Protein AF-A0A6G9RLJ5-F1 (afdb_monomer)

Nearest PDB structures (foldseek):
  6uie-assembly1_A  TM=5.799E-01  e=2.295E-03  Pseudomonas aeruginosa
  6uie-assembly2_B  TM=5.848E-01  e=4.985E-03  Pseudomonas aeruginosa
  8y6v-assembly1_G  TM=1.581E-01  e=8.308E+00  Phikzvirus phiKZ

Foldseek 3Di:
DVVLLCCLQQQLLVQFDCLVPVCSVVQPDPVSRNVVSVCCCVVLVADNDDWPPVDPLSVVCSVLVNCLLVLLLLLLLLQAVLLCVVLVVLVVDDPLSSVSSPDPQDDHDPPDPDRDDPVNSLQSSLVLQLQSCVPTDSNNNSSSQRNTSDYDPDPPDDDDDPSSNVSSVVSSVSSVVVD

Sequence (179 aa):
MYAETQRILYDPVSWIHPHRFPAIENLSSVRCQSVLNDLLLEGFKLSTDCVDLNNSRERYIISHWALLPGAALMAACHRHRAKLARSGLIAKLDKVTQQFALSCLTESESQGHERLTAQELVRLACQEAMAFSCSLSVSIRERVPLLFSSSPTISHSAVYSENDELLLRMAIQHAKRAS

pLDDT: mean 87.35, std 11.26, range [43.34, 96.94]

Organism: NCBI:txid2774055

Radius of gyration: 16.8 Å; Cα contacts (8 Å, |Δi|>4): 213; chains: 1; bounding box: 39×32×49 Å

Mean predicted aligned error: 5.7 Å

InterPro domains:
  IPR013388 Type III secretion apparatus protein OrgA/MxiK [PF09482] (6-177)
  IPR013388 Type III secretion apparatus protein OrgA/MxiK [TIGR02555] (6-178)

Secondary structure (DSSP, 8-state):
-HHHHHHHHH-GGGTS-GGG-GGGGG--SHHHHHHHHHHHHHHTT---PPP-TT-HHHHHHHHTGGGHHHHHHHHHHHHTHHHHHHTTGGGGS-HHHHHHHTSSSS-------PPPPHHHHHHHHHHHHHHHTTTS-HHHHHHGGGGSSSPPP--TT----HHHHHHHHHHHHHHHHH-

Structure (mmCIF, N/CA/C/O backbone):
data_AF-A0A6G9RLJ5-F1
#
_entry.id   AF-A0A6G9RLJ5-F1
#
loop_
_atom_site.group_PDB
_atom_site.id
_atom_site.type_symbol
_atom_site.label_atom_id
_atom_site.label_alt_id
_atom_site.label_comp_id
_atom_site.label_asym_id
_atom_site.label_entity_id
_atom_site.label_seq_id
_atom_site.pdbx_PDB_ins_code
_atom_site.Cartn_x
_atom_site.Cartn_y
_atom_site.Cartn_z
_atom_site.occupancy
_atom_site.B_iso_or_equiv
_atom_site.auth_seq_id
_atom_site.auth_comp_id
_atom_site.auth_asym_id
_atom_site.auth_atom_id
_atom_site.pdbx_PDB_model_num
ATOM 1 N N . MET A 1 1 ? 10.085 -14.191 -5.475 1.00 67.69 1 MET A N 1
ATOM 2 C CA . MET A 1 1 ? 10.700 -12.935 -4.990 1.00 67.69 1 MET A CA 1
ATOM 3 C C . MET A 1 1 ? 11.331 -12.160 -6.136 1.00 67.69 1 MET A C 1
ATOM 5 O O . MET A 1 1 ? 10.873 -11.063 -6.377 1.00 67.69 1 MET A O 1
ATOM 9 N N . TYR A 1 2 ? 12.266 -12.737 -6.901 1.00 78.94 2 TYR A N 1
ATOM 10 C CA . TYR A 1 2 ? 12.917 -12.039 -8.024 1.00 78.94 2 TYR A CA 1
ATOM 11 C C . TYR A 1 2 ? 11.943 -11.506 -9.095 1.00 78.94 2 TYR A C 1
ATOM 13 O O . TYR A 1 2 ? 12.008 -10.334 -9.444 1.00 78.94 2 TYR A O 1
ATOM 21 N N . ALA A 1 3 ? 10.978 -12.324 -9.534 1.00 87.25 3 ALA A N 1
ATOM 22 C CA . ALA A 1 3 ? 9.945 -11.891 -10.484 1.00 87.25 3 ALA A CA 1
ATOM 23 C C . ALA A 1 3 ? 9.076 -10.740 -9.941 1.00 87.25 3 ALA A C 1
ATOM 25 O O . ALA A 1 3 ? 8.754 -9.807 -10.667 1.00 87.25 3 ALA A O 1
ATOM 26 N N . GLU A 1 4 ? 8.750 -10.773 -8.646 1.00 92.19 4 GLU A N 1
ATOM 27 C CA . GLU A 1 4 ? 7.966 -9.717 -7.997 1.00 92.19 4 GLU A CA 1
ATOM 28 C C . GLU A 1 4 ? 8.770 -8.418 -7.887 1.00 92.19 4 GLU A C 1
ATOM 30 O O . GLU A 1 4 ? 8.256 -7.344 -8.175 1.00 92.19 4 GLU A O 1
ATOM 35 N N . THR A 1 5 ? 10.062 -8.510 -7.560 1.00 93.94 5 THR A N 1
ATOM 36 C CA . THR A 1 5 ? 10.972 -7.361 -7.585 1.00 93.94 5 THR A CA 1
ATOM 37 C C . THR A 1 5 ? 11.052 -6.749 -8.983 1.00 93.94 5 THR A C 1
ATOM 39 O O . THR A 1 5 ? 10.932 -5.537 -9.112 1.00 93.94 5 THR A O 1
ATOM 42 N N . GLN A 1 6 ? 11.202 -7.562 -10.034 1.00 94.31 6 GLN A N 1
ATOM 43 C CA . GLN A 1 6 ? 11.223 -7.060 -11.411 1.00 94.31 6 GLN A CA 1
ATOM 44 C C . GLN A 1 6 ? 9.907 -6.378 -11.792 1.00 94.31 6 GLN A C 1
ATOM 46 O O . GLN A 1 6 ? 9.936 -5.294 -12.366 1.00 94.31 6 GLN A O 1
ATOM 51 N N . ARG A 1 7 ? 8.765 -6.961 -11.416 1.00 94.94 7 ARG A N 1
ATOM 52 C CA . ARG A 1 7 ? 7.444 -6.363 -11.639 1.00 94.94 7 ARG A CA 1
ATOM 53 C C . ARG A 1 7 ? 7.304 -5.009 -10.938 1.00 94.94 7 ARG A C 1
ATOM 55 O O . ARG A 1 7 ? 6.870 -4.034 -11.541 1.00 94.94 7 ARG A O 1
ATOM 62 N N . ILE A 1 8 ? 7.725 -4.913 -9.678 1.00 96.19 8 ILE A N 1
ATOM 63 C CA . ILE A 1 8 ? 7.692 -3.650 -8.926 1.00 96.19 8 ILE A CA 1
ATOM 64 C C . ILE A 1 8 ? 8.615 -2.605 -9.568 1.00 96.19 8 ILE A C 1
ATOM 66 O O . ILE A 1 8 ? 8.241 -1.439 -9.692 1.00 96.19 8 ILE A O 1
ATOM 70 N N . LEU A 1 9 ? 9.815 -3.005 -9.993 1.00 96.06 9 LEU A N 1
ATOM 71 C CA . LEU A 1 9 ? 10.801 -2.076 -10.538 1.00 96.06 9 LEU A CA 1
ATOM 72 C C . LEU A 1 9 ? 10.476 -1.600 -11.953 1.00 96.06 9 LEU A C 1
ATOM 74 O O . LEU A 1 9 ? 10.656 -0.415 -12.217 1.00 96.06 9 LEU A O 1
ATOM 78 N N . TYR A 1 10 ? 10.004 -2.484 -12.828 1.00 95.44 10 TYR A N 1
ATOM 79 C CA . TYR A 1 10 ? 9.958 -2.237 -14.272 1.00 95.44 10 TYR A CA 1
ATOM 80 C C . TYR A 1 10 ? 8.553 -2.288 -14.876 1.00 95.44 10 TYR A C 1
ATOM 82 O O . TYR A 1 10 ? 8.390 -1.958 -16.045 1.00 95.44 10 TYR A O 1
ATOM 90 N N . ASP A 1 11 ? 7.536 -2.675 -14.102 1.00 94.00 11 ASP A N 1
ATOM 91 C CA . ASP A 1 11 ? 6.151 -2.766 -14.573 1.00 94.00 11 ASP A CA 1
ATOM 92 C C . ASP A 1 11 ? 5.183 -1.926 -13.715 1.00 94.00 11 ASP A C 1
ATOM 94 O O . ASP A 1 11 ? 4.276 -2.477 -13.076 1.00 94.00 11 ASP A O 1
ATOM 98 N N . PRO A 1 12 ? 5.379 -0.589 -13.638 1.00 94.44 12 PRO A N 1
ATOM 99 C CA . PRO A 1 12 ? 4.524 0.301 -12.858 1.00 94.44 12 PRO A CA 1
ATOM 100 C C . PRO A 1 12 ? 3.050 0.268 -13.257 1.00 94.44 12 PRO A C 1
ATOM 102 O O . PRO A 1 12 ? 2.202 0.415 -12.379 1.00 94.44 12 PRO A O 1
ATOM 105 N N . VAL A 1 13 ? 2.713 0.006 -14.523 1.00 92.62 13 VAL A N 1
ATOM 106 C CA . VAL A 1 13 ? 1.314 -0.141 -14.963 1.00 92.62 13 VAL A CA 1
ATOM 107 C C . VAL A 1 13 ? 0.579 -1.225 -14.166 1.00 92.62 13 VAL A C 1
ATOM 109 O O . VAL A 1 13 ? -0.606 -1.070 -13.881 1.00 92.62 13 VAL A O 1
ATOM 112 N N . SER A 1 14 ? 1.267 -2.295 -13.751 1.00 91.94 14 SER A N 1
ATOM 113 C CA . SER A 1 14 ? 0.646 -3.415 -13.028 1.00 91.94 14 SER A CA 1
ATOM 114 C C . SER A 1 14 ? 0.255 -3.125 -11.574 1.00 91.94 14 SER A C 1
ATOM 116 O O . SER A 1 14 ? -0.418 -3.950 -10.951 1.00 91.94 14 SER A O 1
ATOM 118 N N . TRP A 1 15 ? 0.709 -2.015 -10.989 1.00 94.50 15 TRP A N 1
ATOM 119 C CA . TRP A 1 15 ? 0.474 -1.724 -9.570 1.00 94.50 15 TRP A CA 1
ATOM 120 C C . TRP A 1 15 ? 0.184 -0.256 -9.254 1.00 94.50 15 TRP A C 1
ATOM 122 O O . TRP A 1 15 ? -0.286 0.029 -8.151 1.00 94.50 15 TRP A O 1
ATOM 132 N N . ILE A 1 16 ? 0.456 0.682 -10.164 1.00 94.00 16 ILE A N 1
ATOM 133 C CA . ILE A 1 16 ? 0.177 2.099 -9.936 1.00 94.00 16 ILE A CA 1
ATOM 134 C C . ILE A 1 16 ? -1.325 2.321 -9.747 1.00 94.00 16 ILE A C 1
ATOM 136 O O . ILE A 1 16 ? -2.160 1.720 -10.423 1.00 94.00 16 ILE A O 1
ATOM 140 N N . HIS A 1 17 ? -1.688 3.209 -8.825 1.00 93.50 17 HIS A N 1
ATOM 141 C CA . HIS A 1 17 ? -3.091 3.518 -8.601 1.00 93.50 17 HIS A CA 1
ATOM 142 C C . HIS A 1 17 ? -3.715 4.150 -9.865 1.00 93.50 17 HIS A C 1
ATOM 144 O O . HIS A 1 17 ? -3.183 5.154 -10.341 1.00 93.50 17 HIS A O 1
ATOM 150 N N . PRO A 1 18 ? -4.880 3.692 -10.369 1.00 89.00 18 PRO A N 1
ATOM 151 C CA . PRO A 1 18 ? -5.443 4.168 -11.644 1.00 89.00 18 PRO A CA 1
ATOM 152 C C . PRO A 1 18 ? -5.639 5.690 -11.730 1.00 89.00 18 PRO A C 1
ATOM 154 O O . PRO A 1 18 ? -5.410 6.307 -12.763 1.00 89.00 18 PRO A O 1
ATOM 157 N N . HIS A 1 19 ? -5.978 6.338 -10.610 1.00 89.56 19 HIS A N 1
ATOM 158 C CA . HIS A 1 19 ? -6.129 7.802 -10.555 1.00 89.56 19 HIS A CA 1
ATOM 159 C C . HIS A 1 19 ? -4.818 8.583 -10.768 1.00 89.56 19 HIS A C 1
ATOM 161 O O . HIS A 1 19 ? -4.869 9.769 -11.078 1.00 89.56 19 HIS A O 1
ATOM 167 N N . ARG A 1 20 ? -3.647 7.956 -10.590 1.00 87.75 20 ARG A N 1
ATOM 168 C CA . ARG A 1 20 ? -2.344 8.573 -10.896 1.00 87.75 20 ARG A CA 1
ATOM 169 C C . ARG A 1 20 ? -2.101 8.665 -12.394 1.00 87.75 20 ARG A C 1
ATOM 171 O O . ARG A 1 20 ? -1.354 9.536 -12.826 1.00 87.75 20 ARG A O 1
ATOM 178 N N . PHE A 1 21 ? -2.713 7.767 -13.162 1.00 82.75 21 PHE A N 1
ATOM 179 C CA . PHE A 1 21 ? -2.564 7.722 -14.604 1.00 82.75 21 PHE A CA 1
ATOM 180 C C . PHE A 1 21 ? -3.853 7.190 -15.265 1.00 82.75 21 PHE A C 1
ATOM 182 O O . PHE A 1 21 ? -3.934 6.024 -15.652 1.00 82.75 21 PHE A O 1
ATOM 189 N N . PRO A 1 22 ? -4.879 8.050 -15.422 1.00 75.44 22 PRO A N 1
ATOM 190 C CA . PRO A 1 22 ? -6.191 7.648 -15.945 1.00 75.44 2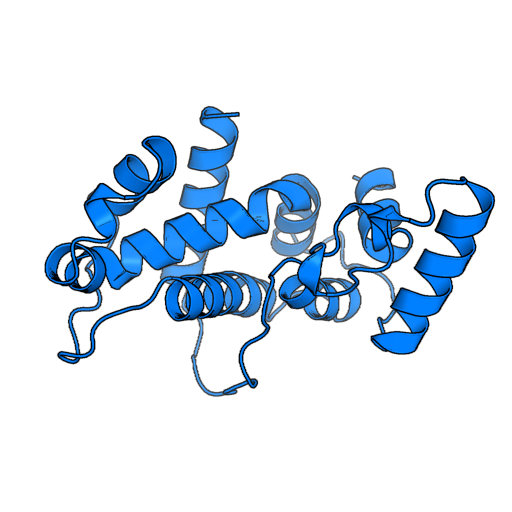2 PRO A CA 1
ATOM 191 C C . PRO A 1 22 ? -6.168 7.103 -17.383 1.00 75.44 22 PRO A C 1
ATOM 193 O O . PRO A 1 22 ? -7.117 6.463 -17.821 1.00 75.44 22 PRO A O 1
ATOM 196 N N . ALA A 1 23 ? -5.089 7.344 -18.134 1.00 70.44 23 ALA A N 1
ATOM 197 C CA . ALA A 1 23 ? -4.943 6.881 -19.511 1.00 70.44 23 ALA A CA 1
ATOM 198 C C . ALA A 1 23 ? -4.611 5.376 -19.645 1.00 70.44 23 ALA A C 1
ATOM 200 O O . ALA A 1 23 ? -4.644 4.868 -20.765 1.00 70.44 23 ALA A O 1
ATOM 201 N N . ILE A 1 24 ? -4.326 4.656 -18.545 1.00 70.81 24 ILE A N 1
ATOM 202 C CA . ILE A 1 24 ? -3.996 3.212 -18.570 1.00 70.81 24 ILE A CA 1
ATOM 203 C C . ILE A 1 24 ? -5.147 2.367 -19.136 1.00 70.81 24 ILE A C 1
ATOM 205 O O . ILE A 1 24 ? -4.901 1.463 -19.932 1.00 70.81 24 ILE A O 1
ATOM 209 N N . GLU A 1 25 ? -6.400 2.663 -18.780 1.00 67.62 25 GLU A N 1
ATOM 210 C CA . GLU A 1 25 ? -7.549 1.814 -19.148 1.00 67.62 25 GLU A CA 1
ATOM 211 C C . GLU A 1 25 ? -7.832 1.803 -20.661 1.00 67.62 25 GLU A C 1
ATOM 213 O O . GLU A 1 25 ? -8.349 0.823 -21.195 1.00 67.62 25 GLU A O 1
ATOM 218 N N . ASN A 1 26 ? -7.418 2.854 -21.375 1.00 67.38 26 ASN A N 1
ATOM 219 C CA . ASN A 1 26 ? -7.650 3.007 -22.813 1.00 67.38 26 ASN A CA 1
ATOM 220 C C . ASN A 1 26 ? -6.532 2.405 -23.687 1.00 67.38 26 ASN A C 1
ATOM 222 O O . ASN A 1 26 ? -6.633 2.427 -24.913 1.00 67.38 26 ASN A O 1
ATOM 226 N N . LEU A 1 27 ? -5.455 1.886 -23.085 1.00 65.06 27 LEU A N 1
ATOM 227 C CA . LEU A 1 27 ? -4.228 1.475 -23.777 1.00 65.06 27 LEU A CA 1
ATOM 228 C C . LEU A 1 27 ? -3.835 0.036 -23.398 1.00 65.06 27 LEU A C 1
ATOM 230 O O . LEU A 1 27 ? -2.778 -0.219 -22.828 1.00 65.06 27 LEU A O 1
ATOM 234 N N . SER A 1 28 ? -4.696 -0.929 -23.728 1.00 62.75 28 SER A N 1
ATOM 235 C CA . SER A 1 28 ? -4.606 -2.325 -23.262 1.00 62.75 28 SER A CA 1
ATOM 236 C C . SER A 1 28 ? -3.709 -3.263 -24.089 1.00 62.75 28 SER A C 1
ATOM 238 O O . SER A 1 28 ? -3.614 -4.449 -23.773 1.00 62.75 28 SER A O 1
ATOM 240 N N . SER A 1 29 ? -3.030 -2.787 -25.142 1.00 73.94 29 SER A N 1
ATOM 241 C CA . SER A 1 29 ? -2.141 -3.657 -25.932 1.00 73.94 29 SER A CA 1
ATOM 242 C C . SER A 1 29 ? -0.793 -3.893 -25.229 1.00 73.94 29 SER A C 1
ATOM 244 O O . SER A 1 29 ? -0.225 -2.973 -24.645 1.00 73.94 29 SER A O 1
ATOM 246 N N . VAL A 1 30 ? -0.229 -5.104 -25.339 1.00 65.56 30 VAL A N 1
ATOM 247 C CA . VAL A 1 30 ? 1.069 -5.470 -24.720 1.00 65.56 30 VAL A CA 1
ATOM 248 C C . VAL A 1 30 ? 2.203 -4.525 -25.144 1.00 65.56 30 VAL A C 1
ATOM 250 O O . VAL A 1 30 ? 3.043 -4.146 -24.333 1.00 65.56 30 VAL A O 1
ATOM 253 N N . ARG A 1 31 ? 2.215 -4.078 -26.409 1.00 70.69 31 ARG A N 1
ATOM 254 C CA . ARG A 1 31 ? 3.210 -3.108 -26.898 1.00 70.69 31 ARG A CA 1
ATOM 255 C C . ARG A 1 31 ? 3.006 -1.719 -26.283 1.00 70.69 31 ARG A C 1
ATOM 257 O O . ARG A 1 31 ? 3.987 -1.031 -26.026 1.00 70.69 31 ARG A O 1
ATOM 264 N N . CYS A 1 32 ? 1.761 -1.320 -26.016 1.00 80.38 32 CYS A N 1
ATOM 265 C CA . CYS A 1 32 ? 1.472 -0.080 -25.296 1.00 80.38 32 CYS A CA 1
ATOM 266 C C . CYS A 1 32 ? 1.948 -0.153 -23.841 1.00 80.38 32 CYS A C 1
ATOM 268 O O . CYS A 1 32 ? 2.466 0.840 -23.348 1.00 80.38 32 CYS A O 1
ATOM 270 N N . GLN A 1 33 ? 1.848 -1.310 -23.178 1.00 82.81 33 GLN A N 1
ATOM 271 C CA . GLN A 1 33 ? 2.258 -1.456 -21.775 1.00 82.81 33 GLN A CA 1
ATOM 272 C C . GLN A 1 33 ? 3.748 -1.177 -21.550 1.00 82.81 33 GLN A C 1
ATOM 274 O O . GLN A 1 33 ? 4.074 -0.431 -20.636 1.00 82.81 33 GLN A O 1
ATOM 279 N N . SER A 1 34 ? 4.646 -1.696 -22.399 1.00 86.81 34 SER A N 1
ATOM 280 C CA . SER A 1 34 ? 6.087 -1.410 -22.267 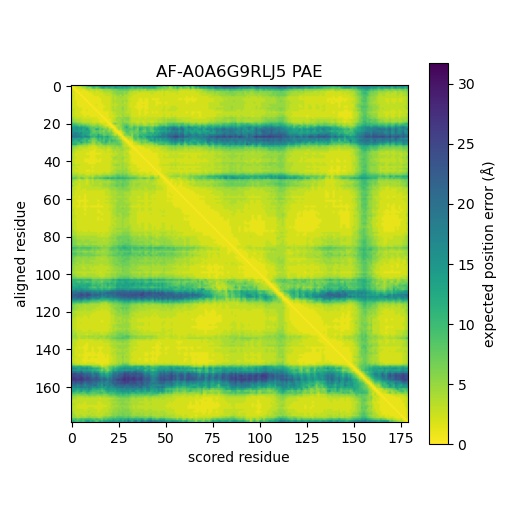1.00 86.81 34 SER A CA 1
ATOM 281 C C . SER A 1 34 ? 6.383 0.087 -22.384 1.00 86.81 34 SER A C 1
ATOM 283 O O . SER A 1 34 ? 7.087 0.635 -21.549 1.00 86.81 34 SER A O 1
ATOM 285 N N . VAL A 1 35 ? 5.788 0.761 -23.375 1.00 89.69 35 VAL A N 1
ATOM 286 C CA . VAL A 1 35 ? 5.965 2.210 -23.569 1.00 89.69 35 VAL A CA 1
ATOM 287 C C . VAL A 1 35 ? 5.388 2.996 -22.392 1.00 89.69 35 VAL A C 1
ATOM 289 O O . VAL A 1 35 ? 5.987 3.964 -21.939 1.00 89.69 35 VAL A O 1
ATOM 292 N N . LEU A 1 36 ? 4.231 2.585 -21.870 1.00 90.69 36 LEU A N 1
ATOM 293 C CA . LEU A 1 36 ? 3.634 3.205 -20.690 1.00 90.69 36 LEU A CA 1
ATOM 294 C C . LEU A 1 36 ? 4.502 3.023 -19.446 1.00 90.69 36 LEU A C 1
ATOM 296 O O . LEU A 1 36 ? 4.635 3.961 -18.667 1.00 90.69 36 LEU A O 1
ATOM 300 N N . ASN A 1 37 ? 5.100 1.846 -19.269 1.00 92.81 37 ASN A N 1
ATOM 301 C CA . ASN A 1 37 ? 6.024 1.590 -18.174 1.00 92.81 37 ASN A CA 1
ATOM 302 C C . ASN A 1 37 ? 7.228 2.535 -18.239 1.00 92.81 37 ASN A C 1
ATOM 304 O O . ASN A 1 37 ? 7.514 3.194 -17.241 1.00 92.81 37 ASN A O 1
ATOM 308 N N . ASP A 1 38 ? 7.847 2.692 -19.411 1.00 93.19 38 ASP A N 1
ATOM 309 C CA . ASP A 1 38 ? 8.964 3.624 -19.613 1.00 93.19 38 ASP A CA 1
ATOM 310 C C . ASP A 1 38 ? 8.546 5.079 -19.327 1.00 93.19 38 ASP A C 1
ATOM 312 O O . ASP A 1 38 ? 9.203 5.783 -18.559 1.00 93.19 38 ASP A O 1
ATOM 316 N N . LEU A 1 39 ? 7.389 5.509 -19.847 1.00 92.62 39 LEU A N 1
ATOM 317 C CA . LEU A 1 39 ? 6.842 6.849 -19.598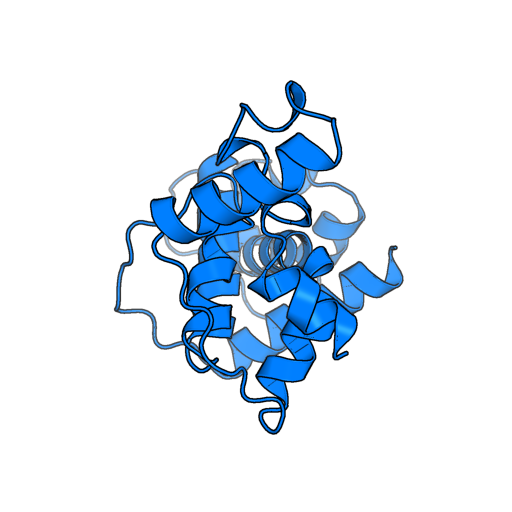 1.00 92.62 39 LEU A CA 1
ATOM 318 C C . LEU A 1 39 ? 6.564 7.112 -18.112 1.00 92.62 39 LEU A C 1
ATOM 320 O O . LEU A 1 39 ? 6.770 8.227 -17.636 1.00 92.62 39 LEU A O 1
ATOM 324 N N . LEU A 1 40 ? 6.078 6.112 -17.372 1.00 93.31 40 LEU A N 1
ATOM 325 C CA . LEU A 1 40 ? 5.838 6.228 -15.934 1.00 93.31 40 LEU A CA 1
ATOM 326 C C . LEU A 1 40 ? 7.155 6.293 -15.154 1.00 93.31 40 LEU A C 1
ATOM 328 O O . LEU A 1 40 ? 7.268 7.108 -14.238 1.00 93.31 40 LEU A O 1
ATOM 332 N N . LEU A 1 41 ? 8.146 5.473 -15.517 1.00 95.50 41 LEU A N 1
ATOM 333 C CA . LEU A 1 41 ? 9.473 5.502 -14.899 1.00 95.50 41 LEU A CA 1
ATOM 334 C C . LEU A 1 41 ? 10.127 6.877 -15.078 1.00 95.50 41 LEU A C 1
ATOM 336 O O . LEU A 1 41 ? 10.567 7.474 -14.095 1.00 95.50 41 LEU A O 1
ATOM 340 N N . GLU A 1 42 ? 10.115 7.419 -16.296 1.00 95.06 42 GLU A N 1
ATOM 341 C CA . GLU A 1 42 ? 10.660 8.747 -16.592 1.00 95.06 42 GLU A CA 1
ATOM 342 C C . GLU A 1 42 ? 9.837 9.869 -15.945 1.00 95.06 42 GLU A C 1
ATOM 344 O O . GLU A 1 42 ? 10.386 10.751 -15.279 1.00 95.06 42 GLU A O 1
ATOM 349 N N . GLY A 1 43 ? 8.509 9.828 -16.092 1.00 92.56 43 GLY A N 1
ATOM 350 C CA . GLY A 1 43 ? 7.599 10.874 -15.626 1.00 92.56 43 GLY A CA 1
ATOM 351 C C . GLY A 1 43 ? 7.589 11.042 -14.106 1.00 92.56 43 GLY A C 1
ATOM 352 O O . GLY A 1 43 ? 7.537 12.169 -13.610 1.00 92.56 43 GLY A O 1
ATOM 353 N N . PHE A 1 44 ? 7.697 9.938 -13.363 1.00 92.25 44 PHE A N 1
ATOM 354 C CA . PHE A 1 44 ? 7.817 9.949 -11.902 1.00 92.25 44 PHE A CA 1
ATOM 355 C C . PHE A 1 44 ? 9.271 9.935 -11.408 1.00 92.25 44 PHE A C 1
ATOM 357 O O . PHE A 1 44 ? 9.484 9.970 -10.198 1.00 92.25 44 PHE A O 1
ATOM 364 N N . LYS A 1 45 ? 10.258 9.934 -12.319 1.00 94.38 45 LYS A N 1
ATOM 365 C CA . LYS A 1 45 ? 11.700 9.874 -12.019 1.00 94.38 45 LYS A CA 1
ATOM 366 C C . LYS A 1 45 ? 12.066 8.710 -11.093 1.00 94.38 45 LYS A C 1
ATOM 368 O O . LYS A 1 45 ? 12.828 8.884 -10.148 1.00 94.38 45 LYS A O 1
ATOM 373 N N . LEU A 1 46 ? 11.486 7.540 -11.346 1.00 95.38 46 LEU A N 1
ATOM 374 C CA . LEU A 1 46 ? 11.663 6.364 -10.501 1.00 95.38 46 LEU A CA 1
ATOM 375 C C . LEU A 1 46 ? 13.047 5.754 -10.716 1.00 95.38 46 LEU A C 1
ATOM 377 O O . LEU A 1 46 ? 13.371 5.329 -11.825 1.00 95.38 46 LEU A O 1
ATOM 381 N N . SER A 1 47 ? 13.831 5.635 -9.645 1.00 94.69 47 SER A N 1
ATOM 382 C CA . SER A 1 47 ? 15.110 4.932 -9.706 1.00 94.69 47 SER A CA 1
ATOM 383 C C . SER A 1 47 ? 14.906 3.446 -10.024 1.00 94.69 47 SER A C 1
ATOM 385 O O . SER A 1 47 ? 13.954 2.805 -9.561 1.00 94.69 47 SER A O 1
ATOM 387 N N . THR A 1 48 ? 15.812 2.878 -10.815 1.00 91.81 48 THR A N 1
ATOM 388 C CA . THR A 1 48 ? 15.915 1.435 -11.078 1.00 91.81 48 THR A CA 1
ATOM 389 C C . THR A 1 48 ? 17.139 0.820 -10.394 1.00 91.81 48 THR A C 1
ATOM 391 O O . THR A 1 48 ? 17.579 -0.263 -10.777 1.00 91.81 48 THR A O 1
ATOM 394 N N . ASP A 1 49 ? 17.698 1.507 -9.392 1.00 89.50 49 ASP A N 1
ATOM 395 C CA . ASP A 1 49 ? 18.824 1.014 -8.603 1.00 89.50 49 ASP A CA 1
ATOM 396 C C . ASP A 1 49 ? 18.479 -0.298 -7.891 1.00 89.50 49 ASP A C 1
ATOM 398 O O . ASP A 1 49 ? 17.309 -0.642 -7.673 1.00 89.50 49 ASP A O 1
ATOM 402 N N . CYS A 1 50 ? 19.527 -1.023 -7.499 1.00 85.06 50 CYS A N 1
ATOM 403 C CA . CYS A 1 50 ? 19.391 -2.309 -6.837 1.00 85.06 50 CYS A CA 1
ATOM 404 C C . CYS A 1 50 ? 18.606 -2.195 -5.519 1.00 85.06 50 CYS A C 1
ATOM 406 O O . CYS A 1 50 ? 18.813 -1.299 -4.702 1.00 85.06 50 CYS A O 1
ATOM 408 N N . VAL A 1 51 ? 17.725 -3.168 -5.324 1.00 93.19 51 VAL A N 1
ATOM 409 C CA . VAL A 1 51 ? 16.930 -3.392 -4.116 1.00 93.19 51 VAL A CA 1
ATOM 410 C C . VAL A 1 51 ? 17.775 -4.178 -3.113 1.00 93.19 51 VAL A C 1
ATOM 412 O O . VAL A 1 51 ? 18.432 -5.153 -3.487 1.00 93.19 51 VAL A O 1
ATOM 415 N N . ASP A 1 52 ? 17.733 -3.811 -1.832 1.00 92.50 52 ASP A N 1
ATOM 416 C CA . ASP A 1 52 ? 18.452 -4.546 -0.788 1.00 92.50 52 ASP A CA 1
ATOM 417 C C . ASP A 1 52 ? 17.645 -5.770 -0.334 1.00 92.50 52 ASP A C 1
ATOM 419 O O . ASP A 1 52 ? 16.861 -5.738 0.614 1.00 92.50 52 ASP A O 1
ATOM 423 N N . LEU A 1 53 ? 17.853 -6.899 -1.011 1.00 90.06 53 LEU A N 1
ATOM 424 C CA . LEU A 1 53 ? 17.204 -8.162 -0.652 1.00 90.06 53 LEU A CA 1
ATOM 425 C C . LEU A 1 53 ? 17.784 -8.819 0.617 1.00 90.06 53 LEU A C 1
ATOM 427 O O . LEU A 1 53 ? 17.218 -9.808 1.093 1.00 90.06 53 LEU A O 1
ATOM 431 N N . ASN A 1 54 ? 18.872 -8.300 1.194 1.00 91.81 54 ASN A N 1
ATOM 432 C CA . ASN A 1 54 ? 19.338 -8.743 2.512 1.00 91.81 54 ASN A CA 1
ATOM 433 C C . ASN A 1 54 ? 18.534 -8.074 3.635 1.00 91.81 54 ASN A C 1
ATOM 435 O O . ASN A 1 54 ? 18.366 -8.660 4.709 1.00 91.81 54 ASN A O 1
ATOM 439 N N . ASN A 1 55 ? 17.952 -6.903 3.369 1.00 91.31 55 ASN A N 1
ATOM 440 C CA . ASN A 1 55 ? 17.035 -6.240 4.280 1.00 91.31 55 ASN A CA 1
ATOM 441 C C . ASN A 1 55 ? 15.710 -7.016 4.394 1.00 91.31 55 ASN A C 1
ATOM 443 O O . ASN A 1 55 ? 14.909 -7.129 3.461 1.00 91.31 55 ASN A O 1
ATOM 447 N N . SER A 1 56 ? 15.448 -7.548 5.591 1.00 91.12 56 SER A N 1
ATOM 448 C CA . SER A 1 56 ? 14.233 -8.323 5.865 1.00 91.12 56 SER A CA 1
ATOM 449 C C . SER A 1 56 ? 12.943 -7.520 5.662 1.00 91.12 56 SER A C 1
ATOM 451 O O . SER A 1 56 ? 11.955 -8.089 5.192 1.00 91.12 56 SER A O 1
ATOM 453 N N . ARG A 1 57 ? 12.952 -6.213 5.958 1.00 90.75 57 ARG A N 1
ATOM 454 C CA . ARG A 1 57 ? 11.802 -5.314 5.792 1.00 90.75 57 ARG A CA 1
ATOM 455 C C . ARG A 1 57 ? 11.504 -5.075 4.313 1.00 90.75 57 ARG A C 1
ATOM 457 O O . ARG A 1 57 ? 10.342 -5.084 3.913 1.00 90.75 57 ARG A O 1
ATOM 464 N N . GLU A 1 58 ? 12.546 -4.952 3.497 1.00 93.56 58 GLU A N 1
ATOM 465 C CA . GLU A 1 58 ? 12.431 -4.779 2.047 1.00 93.56 58 GLU A CA 1
ATOM 466 C C . GLU A 1 58 ? 11.835 -6.021 1.384 1.00 93.56 58 GLU A C 1
ATOM 468 O O . GLU A 1 58 ? 10.824 -5.933 0.685 1.00 93.56 58 GLU A O 1
ATOM 473 N N . ARG A 1 59 ? 12.362 -7.209 1.714 1.00 94.75 59 ARG A N 1
ATOM 474 C CA . ARG A 1 59 ? 11.762 -8.482 1.278 1.00 94.75 59 ARG A CA 1
ATOM 475 C C . ARG A 1 59 ? 10.309 -8.623 1.722 1.00 94.75 59 ARG A C 1
ATOM 477 O O . ARG A 1 59 ? 9.476 -9.150 0.979 1.00 94.75 59 ARG A O 1
ATOM 484 N N . TYR A 1 60 ? 10.003 -8.185 2.941 1.00 94.12 60 TYR A N 1
ATOM 485 C CA . TYR A 1 60 ? 8.656 -8.272 3.488 1.00 94.12 60 TYR A CA 1
ATOM 486 C C . TYR A 1 60 ? 7.671 -7.404 2.698 1.00 94.12 60 TYR A C 1
ATOM 488 O O . TYR A 1 60 ? 6.613 -7.900 2.319 1.00 94.12 60 TYR A O 1
ATOM 496 N N . ILE A 1 61 ? 8.033 -6.163 2.368 1.00 94.12 61 ILE A N 1
ATOM 497 C CA . ILE A 1 61 ? 7.171 -5.274 1.576 1.00 94.12 61 ILE A CA 1
ATOM 498 C C . ILE A 1 61 ? 7.014 -5.764 0.145 1.00 94.12 61 ILE A C 1
ATOM 500 O O . ILE A 1 61 ? 5.891 -5.834 -0.341 1.00 94.12 61 ILE A O 1
ATOM 504 N N . ILE A 1 62 ? 8.101 -6.188 -0.500 1.00 95.62 62 ILE A N 1
ATOM 505 C CA . ILE A 1 62 ? 8.048 -6.741 -1.860 1.00 95.62 62 ILE A CA 1
ATOM 506 C C . ILE A 1 62 ? 7.104 -7.943 -1.923 1.00 95.62 62 ILE A C 1
ATOM 508 O O . ILE A 1 62 ? 6.280 -8.038 -2.824 1.00 95.62 62 ILE A O 1
ATOM 512 N N . SER A 1 63 ? 7.174 -8.850 -0.945 1.00 95.62 63 SER A N 1
ATOM 513 C CA . SER A 1 63 ? 6.306 -10.038 -0.915 1.00 95.62 63 SER A CA 1
ATOM 514 C C . SER A 1 63 ? 4.832 -9.749 -0.616 1.00 95.62 63 SER A C 1
ATOM 516 O O . SER A 1 63 ? 3.997 -10.617 -0.858 1.00 95.62 63 SER A O 1
ATOM 518 N N . HIS A 1 64 ? 4.503 -8.557 -0.114 1.00 96.06 64 HIS A N 1
ATOM 519 C CA . HIS A 1 64 ? 3.133 -8.153 0.219 1.00 96.06 64 HIS A CA 1
ATOM 520 C C . HIS A 1 64 ? 2.721 -6.860 -0.500 1.00 96.06 64 HIS A C 1
ATOM 522 O O . HIS A 1 64 ? 1.815 -6.165 -0.042 1.00 96.06 64 HIS A O 1
ATOM 528 N N . TRP A 1 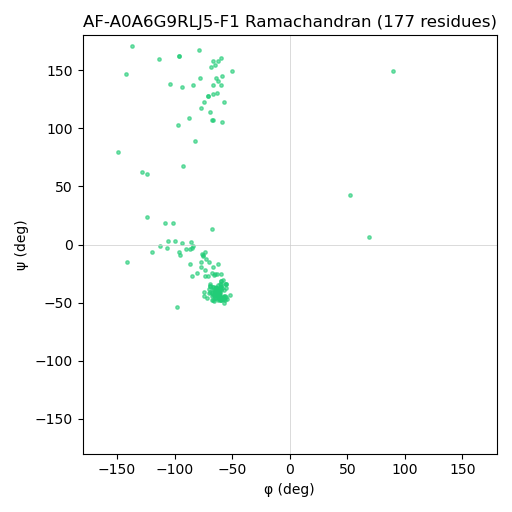65 ? 3.360 -6.544 -1.631 1.00 96.88 65 TRP A N 1
ATOM 529 C CA . TRP A 1 65 ? 3.204 -5.269 -2.333 1.00 96.88 65 TRP A CA 1
ATOM 530 C C . TRP A 1 65 ? 1.743 -4.943 -2.658 1.00 96.88 65 TRP A C 1
ATOM 532 O O . TRP A 1 65 ? 1.256 -3.864 -2.331 1.00 96.88 65 TRP A O 1
ATOM 542 N N . ALA A 1 66 ? 1.007 -5.915 -3.205 1.00 95.75 66 ALA A N 1
ATOM 543 C CA . ALA A 1 66 ? -0.407 -5.760 -3.548 1.00 95.75 66 ALA A CA 1
ATOM 544 C C . ALA A 1 66 ? -1.325 -5.541 -2.327 1.00 95.75 66 ALA A C 1
ATOM 546 O O . ALA A 1 66 ? -2.388 -4.940 -2.456 1.00 95.75 66 ALA A O 1
ATOM 547 N N . LEU A 1 67 ? -0.924 -6.007 -1.140 1.00 96.31 67 LEU A N 1
ATOM 548 C CA . LEU A 1 67 ? -1.698 -5.845 0.096 1.00 96.31 67 LEU A CA 1
ATOM 549 C C . LEU A 1 67 ? -1.403 -4.519 0.802 1.00 96.31 67 LEU A C 1
ATOM 551 O O . LEU A 1 67 ? -2.179 -4.106 1.665 1.00 96.31 67 LEU A O 1
ATOM 555 N N . LEU A 1 68 ? -0.294 -3.856 0.458 1.00 96.00 68 LEU A N 1
ATOM 556 C CA . LEU A 1 68 ? 0.197 -2.679 1.167 1.00 96.00 68 LEU A CA 1
ATOM 557 C C . LEU A 1 68 ? -0.844 -1.547 1.256 1.00 96.00 68 LEU A C 1
ATOM 559 O O . LEU A 1 68 ? -1.028 -1.037 2.361 1.00 96.00 68 LEU A O 1
ATOM 563 N N . PRO A 1 69 ? -1.587 -1.177 0.192 1.00 95.62 69 PRO A N 1
ATOM 564 C CA . PRO A 1 69 ? -2.555 -0.079 0.280 1.00 95.62 69 PRO A CA 1
ATOM 565 C C . PRO A 1 69 ? -3.722 -0.388 1.218 1.00 95.62 69 PRO A C 1
ATOM 567 O O . PRO A 1 69 ? -4.098 0.449 2.039 1.00 95.62 69 PRO A O 1
ATOM 570 N N . GLY A 1 70 ? -4.266 -1.607 1.137 1.00 95.75 70 GLY A N 1
ATOM 571 C CA . GLY A 1 70 ? -5.358 -2.054 2.003 1.00 95.75 70 GLY A CA 1
ATOM 572 C C . GLY A 1 70 ? -4.921 -2.178 3.461 1.00 95.75 70 GLY A C 1
ATOM 573 O O . GLY A 1 70 ? -5.605 -1.697 4.362 1.00 95.75 70 GLY A O 1
ATOM 574 N N . ALA A 1 71 ? -3.739 -2.744 3.704 1.00 96.94 71 ALA A N 1
ATOM 575 C CA . ALA A 1 71 ? -3.178 -2.844 5.047 1.00 96.94 71 ALA A CA 1
ATOM 576 C C . ALA A 1 71 ? -2.869 -1.466 5.654 1.00 96.94 71 ALA A C 1
ATOM 578 O O . ALA A 1 71 ? -3.125 -1.232 6.834 1.00 96.94 71 ALA A O 1
ATOM 579 N N . ALA A 1 72 ? -2.368 -0.529 4.854 1.00 96.06 72 ALA A N 1
ATOM 580 C CA . ALA A 1 72 ? -2.1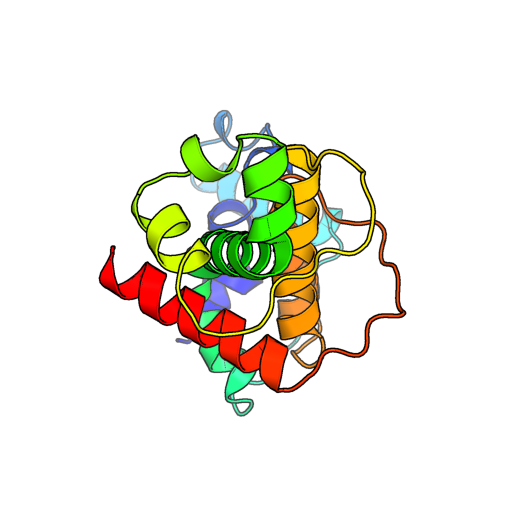23 0.832 5.307 1.00 96.06 72 ALA A CA 1
ATOM 581 C C . ALA A 1 72 ? -3.430 1.574 5.630 1.00 96.06 72 ALA A C 1
ATOM 583 O O . ALA A 1 72 ? -3.501 2.299 6.622 1.00 96.06 72 ALA A O 1
ATOM 584 N N . LEU A 1 73 ? -4.496 1.331 4.858 1.00 95.81 73 LEU A N 1
ATOM 585 C CA . LEU A 1 73 ? -5.836 1.835 5.165 1.00 95.81 73 LEU A CA 1
ATOM 586 C C . LEU A 1 73 ? -6.369 1.265 6.485 1.00 95.81 73 LEU A C 1
ATOM 588 O O . LEU A 1 73 ? -6.903 2.014 7.301 1.00 95.81 73 LEU A O 1
ATOM 592 N N . MET A 1 74 ? -6.189 -0.034 6.724 1.00 96.88 74 MET A N 1
ATOM 593 C CA . MET A 1 74 ? -6.534 -0.685 7.990 1.00 96.88 74 MET A CA 1
ATOM 594 C C . MET A 1 74 ? -5.780 -0.075 9.179 1.00 96.88 74 MET A C 1
ATOM 596 O O . MET A 1 74 ? -6.404 0.239 10.194 1.00 96.88 74 MET A O 1
ATOM 600 N N . ALA A 1 75 ? -4.467 0.136 9.048 1.00 95.38 75 ALA A N 1
ATOM 601 C CA . ALA A 1 75 ? -3.641 0.763 10.079 1.00 95.38 75 ALA A CA 1
ATOM 602 C C . ALA A 1 75 ? -4.109 2.196 10.393 1.00 95.38 75 ALA A C 1
ATOM 604 O O . ALA A 1 75 ? -4.362 2.516 11.557 1.00 95.38 75 ALA A O 1
ATOM 605 N N . ALA A 1 76 ? -4.348 3.014 9.362 1.00 94.19 76 ALA A N 1
ATOM 606 C CA . ALA A 1 76 ? -4.880 4.365 9.527 1.00 94.19 76 ALA A CA 1
ATOM 607 C C . ALA A 1 76 ? -6.275 4.358 10.183 1.00 94.19 76 ALA A C 1
ATOM 609 O O . ALA A 1 76 ? -6.549 5.147 11.092 1.00 94.19 76 ALA A O 1
ATOM 610 N N . CYS A 1 77 ? -7.158 3.433 9.785 1.00 95.00 77 CYS A N 1
ATOM 611 C CA . CYS A 1 77 ? -8.470 3.284 10.415 1.00 95.00 77 CYS A CA 1
ATOM 612 C C . CYS A 1 77 ? -8.356 2.918 11.895 1.00 95.00 77 CYS A C 1
ATOM 614 O O . CYS A 1 77 ? -9.077 3.480 12.717 1.00 95.00 77 CYS A O 1
ATOM 616 N N . HIS A 1 78 ? -7.449 2.005 12.244 1.00 95.25 78 HIS A N 1
ATOM 617 C CA . HIS A 1 78 ? -7.207 1.611 13.626 1.00 95.25 78 HIS A CA 1
ATOM 618 C C . HIS A 1 78 ? -6.698 2.785 14.470 1.00 95.25 78 HIS A C 1
ATOM 620 O O . HIS A 1 78 ? -7.250 3.060 15.540 1.00 95.25 78 HIS A O 1
ATOM 626 N N . ARG A 1 79 ? -5.697 3.525 13.977 1.00 92.44 79 ARG A N 1
ATOM 627 C CA . ARG A 1 79 ? -5.112 4.672 14.684 1.00 92.44 79 ARG A CA 1
ATOM 628 C C . ARG A 1 79 ? -6.143 5.784 14.902 1.00 92.44 79 ARG A C 1
ATOM 630 O O . ARG A 1 79 ? -6.276 6.304 16.010 1.00 92.44 79 ARG A O 1
ATOM 637 N N . HIS A 1 80 ? -6.976 6.070 13.901 1.00 92.06 80 HIS A N 1
ATOM 638 C CA . HIS A 1 80 ? -7.970 7.151 13.9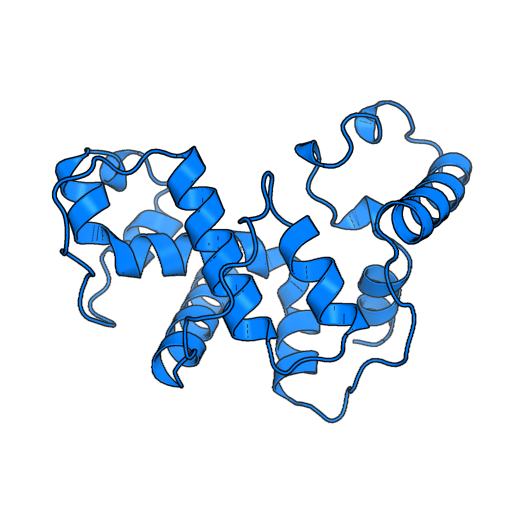45 1.00 92.06 80 HIS A CA 1
ATOM 639 C C . HIS A 1 80 ? -9.411 6.694 14.230 1.00 92.06 80 HIS A C 1
ATOM 641 O O . HIS A 1 80 ? -10.361 7.448 13.986 1.00 92.06 80 HIS A O 1
ATOM 647 N N . ARG A 1 81 ? -9.609 5.489 14.779 1.00 92.69 81 ARG A N 1
ATOM 648 C CA . ARG A 1 81 ? -10.941 4.897 15.014 1.00 92.69 81 ARG A CA 1
ATOM 649 C C . ARG A 1 81 ? -11.879 5.778 15.843 1.00 92.69 81 ARG A C 1
ATOM 651 O O . ARG A 1 81 ? -13.069 5.832 15.547 1.00 92.69 81 ARG A O 1
ATOM 658 N N . ALA A 1 82 ? -11.364 6.541 16.811 1.00 90.75 82 ALA A N 1
ATOM 659 C CA . ALA A 1 82 ? -12.169 7.497 17.572 1.00 90.75 82 ALA A CA 1
ATOM 660 C C . ALA A 1 82 ? -12.735 8.624 16.685 1.00 90.75 82 ALA A C 1
ATOM 662 O O . ALA A 1 82 ? -13.910 8.972 16.802 1.00 90.75 82 ALA A O 1
ATOM 663 N N . LYS A 1 83 ? -11.930 9.175 15.765 1.00 91.06 83 LYS A N 1
ATOM 664 C CA . LYS A 1 83 ? -12.376 10.208 14.811 1.00 91.06 83 LYS A CA 1
ATOM 665 C C . LYS A 1 83 ? -13.376 9.638 13.804 1.00 91.06 83 LYS A C 1
ATOM 667 O O . LYS A 1 83 ? -14.395 10.272 13.540 1.00 91.06 83 LYS A O 1
ATOM 672 N N . LEU A 1 84 ? -13.125 8.425 13.308 1.00 91.50 84 LEU A N 1
ATOM 673 C CA . LEU A 1 84 ? -14.025 7.712 12.394 1.00 91.50 84 LEU A CA 1
ATOM 674 C C . LEU A 1 84 ? -15.378 7.377 13.030 1.00 91.50 84 LEU A C 1
ATOM 676 O O . LEU A 1 84 ? -16.407 7.451 12.359 1.00 91.50 84 LEU A O 1
ATOM 680 N N . ALA A 1 85 ? -15.393 7.020 14.316 1.00 90.12 85 ALA A N 1
ATOM 681 C CA . ALA A 1 85 ? -16.625 6.774 15.055 1.00 90.12 85 ALA A CA 1
ATOM 682 C C . ALA A 1 85 ? -17.459 8.056 15.187 1.00 90.12 85 ALA A C 1
ATOM 684 O O . ALA A 1 85 ? -18.650 8.045 14.882 1.00 90.12 85 ALA A O 1
ATOM 685 N N . ARG A 1 86 ? -16.829 9.187 15.544 1.00 87.75 86 ARG A N 1
ATOM 686 C CA . ARG A 1 86 ? -17.511 10.492 15.653 1.00 87.75 86 ARG A CA 1
ATOM 687 C C . ARG A 1 86 ? -18.089 10.984 14.323 1.00 87.75 86 ARG A C 1
ATOM 689 O O . ARG A 1 86 ? -19.134 11.625 14.324 1.00 87.75 86 ARG A O 1
ATOM 696 N N . SER A 1 87 ? -17.421 10.716 13.199 1.00 86.38 87 SER A N 1
ATOM 697 C CA . SER A 1 87 ? -17.911 11.095 11.864 1.00 86.38 87 SER A CA 1
ATOM 698 C C . SER A 1 87 ? -18.890 10.084 11.253 1.00 86.38 87 SER A C 1
ATOM 700 O O . SER A 1 87 ? -19.397 10.314 10.155 1.00 86.38 87 SER A O 1
ATOM 702 N N . GLY A 1 88 ? -19.153 8.958 11.928 1.00 88.81 88 GLY A N 1
ATOM 703 C CA . GLY A 1 88 ? -19.975 7.862 11.409 1.00 88.81 88 GLY A CA 1
ATOM 704 C C . GLY A 1 88 ? -19.338 7.097 10.241 1.00 88.81 88 GLY A C 1
ATOM 705 O O . GLY A 1 88 ? -19.983 6.227 9.658 1.00 88.81 88 GLY A O 1
ATOM 706 N N . LEU A 1 89 ? -18.081 7.390 9.883 1.00 90.94 89 LEU A N 1
ATOM 707 C CA . LEU A 1 89 ? -17.375 6.703 8.799 1.00 90.94 89 LEU A CA 1
ATOM 708 C C . LEU A 1 89 ? -17.015 5.264 9.157 1.00 90.94 89 LEU A C 1
ATOM 710 O O . LEU A 1 89 ? -16.962 4.426 8.264 1.00 90.94 89 LEU A O 1
ATOM 714 N N . ILE A 1 90 ? -16.832 4.951 10.444 1.00 92.06 90 ILE A N 1
ATOM 715 C CA . ILE A 1 90 ? -16.486 3.589 10.874 1.00 92.06 90 ILE A CA 1
ATOM 716 C C . ILE A 1 90 ? -17.548 2.555 10.470 1.00 92.06 90 ILE A C 1
ATOM 718 O O . ILE A 1 90 ? -17.218 1.411 10.173 1.00 92.06 90 ILE A O 1
ATOM 722 N N . ALA A 1 91 ? -18.819 2.967 10.410 1.00 91.69 91 ALA A N 1
ATOM 723 C CA . ALA A 1 91 ? -19.940 2.126 9.998 1.00 91.69 91 ALA A CA 1
ATOM 724 C C . ALA A 1 91 ? -20.013 1.919 8.474 1.00 91.69 91 ALA A C 1
ATOM 726 O O . ALA A 1 91 ? -20.726 1.032 8.017 1.00 91.69 91 ALA A O 1
ATOM 727 N N . LYS A 1 92 ? -19.294 2.739 7.695 1.00 92.31 92 LYS A N 1
ATOM 728 C CA . LYS A 1 92 ? -19.250 2.686 6.225 1.00 92.31 92 LYS A CA 1
ATOM 729 C C . LYS A 1 92 ? -18.055 1.896 5.684 1.00 92.31 92 LYS A C 1
ATOM 731 O O . LYS A 1 92 ? -17.959 1.720 4.474 1.00 92.31 92 LYS A O 1
ATOM 736 N N . LEU A 1 93 ? -17.138 1.471 6.554 1.00 93.00 93 LEU A N 1
ATOM 737 C CA . LEU A 1 93 ? -16.007 0.624 6.181 1.00 93.00 93 LEU A CA 1
ATOM 738 C C . LEU A 1 93 ? -16.500 -0.770 5.777 1.00 93.00 93 LEU A C 1
ATOM 740 O O . LEU A 1 93 ? -17.529 -1.241 6.267 1.00 93.00 93 LEU A O 1
ATOM 744 N N . ASP A 1 94 ? -15.744 -1.455 4.919 1.00 94.25 94 ASP A N 1
ATOM 745 C CA . ASP A 1 94 ? -15.975 -2.877 4.689 1.00 94.25 94 ASP A CA 1
ATOM 746 C C . ASP A 1 94 ? -15.751 -3.675 5.986 1.00 94.25 94 ASP A C 1
ATOM 748 O O . ASP A 1 94 ? -15.051 -3.237 6.906 1.00 94.25 94 ASP A O 1
ATOM 752 N N . LYS A 1 95 ? -16.347 -4.869 6.064 1.00 93.81 95 LYS A N 1
ATOM 753 C CA . LYS A 1 95 ? -16.333 -5.679 7.290 1.00 93.81 95 LYS A CA 1
ATOM 754 C C . LYS A 1 95 ? -14.920 -6.021 7.762 1.00 93.81 95 LYS A C 1
ATOM 756 O O . LYS A 1 95 ? -14.686 -6.030 8.967 1.00 93.81 95 LYS A O 1
ATOM 761 N N . VAL A 1 96 ? -13.991 -6.291 6.845 1.00 94.56 96 VAL A N 1
ATOM 762 C CA . VAL A 1 96 ? -12.632 -6.721 7.194 1.00 94.56 96 VAL A CA 1
ATOM 763 C C . VAL A 1 96 ? -11.856 -5.543 7.781 1.00 94.56 96 VAL A C 1
ATOM 765 O O . VAL A 1 96 ? -11.242 -5.669 8.843 1.00 94.56 96 VAL A O 1
ATOM 768 N N . THR A 1 97 ? -11.935 -4.374 7.142 1.00 95.62 97 THR A N 1
ATOM 769 C CA . THR A 1 97 ? -11.304 -3.145 7.642 1.00 95.62 97 THR A CA 1
ATOM 770 C C . THR A 1 97 ? -11.923 -2.695 8.959 1.00 95.62 97 THR A C 1
ATOM 772 O O . THR A 1 97 ? -11.200 -2.319 9.882 1.00 95.62 97 THR A O 1
ATOM 775 N N . GLN A 1 98 ? -13.249 -2.777 9.090 1.00 95.25 98 GLN A N 1
ATOM 776 C CA . GLN A 1 98 ? -13.954 -2.431 10.322 1.00 95.25 98 GLN A CA 1
ATOM 777 C C . GLN A 1 98 ? -13.529 -3.323 11.497 1.00 95.25 98 GLN A C 1
ATOM 779 O O . GLN A 1 98 ? -13.250 -2.809 12.580 1.00 95.25 98 GLN A O 1
ATOM 784 N N . GLN A 1 99 ? -13.444 -4.642 11.288 1.00 95.06 99 GLN A N 1
ATOM 785 C CA . GLN A 1 99 ? -12.996 -5.593 12.311 1.00 95.06 99 GLN A CA 1
ATOM 786 C C . GLN A 1 99 ? -11.581 -5.278 12.797 1.00 95.06 99 GLN A C 1
ATOM 788 O O . GLN A 1 99 ? -11.344 -5.224 14.004 1.00 95.06 99 GLN A O 1
ATOM 793 N N . PHE A 1 100 ? -10.655 -5.009 11.873 1.00 96.19 100 PHE A N 1
ATOM 794 C CA . PHE A 1 100 ? -9.297 -4.624 12.240 1.00 96.19 100 PHE A CA 1
ATOM 795 C C . PHE A 1 100 ? -9.271 -3.288 12.993 1.00 96.19 100 PHE A C 1
ATOM 797 O O . PHE A 1 100 ? -8.649 -3.177 14.050 1.00 96.19 100 PHE A O 1
ATOM 804 N N . ALA A 1 101 ? -9.988 -2.277 12.497 1.00 94.44 101 ALA A N 1
ATOM 805 C CA . ALA A 1 101 ? -10.020 -0.950 13.104 1.00 94.44 101 ALA A CA 1
ATOM 806 C C . ALA A 1 101 ? -10.533 -0.971 14.553 1.00 94.44 101 ALA A C 1
ATOM 808 O O . ALA A 1 101 ? -10.031 -0.219 15.384 1.00 94.44 101 ALA A O 1
ATOM 809 N N . LEU A 1 102 ? -11.497 -1.844 14.864 1.00 93.88 102 LEU A N 1
ATOM 810 C CA . LEU A 1 102 ? -12.105 -1.987 16.192 1.00 93.88 102 LEU A CA 1
ATOM 811 C C . LEU A 1 102 ? -11.354 -2.932 17.141 1.00 93.88 102 LEU A C 1
ATOM 813 O O . LEU A 1 102 ? -11.749 -3.064 18.298 1.00 93.88 102 LEU A O 1
ATOM 817 N N . SER A 1 103 ? -10.288 -3.587 16.681 1.00 93.19 103 SER A N 1
ATOM 818 C CA . SER A 1 103 ? -9.470 -4.451 17.534 1.00 93.19 103 SER A CA 1
ATOM 819 C C . SER A 1 103 ? -8.752 -3.661 18.642 1.00 93.19 103 SER A C 1
ATOM 821 O O . SER A 1 103 ? -8.486 -2.466 18.510 1.00 93.19 103 SER A O 1
ATOM 823 N N . CYS A 1 104 ? -8.422 -4.322 19.753 1.00 87.12 104 CYS A N 1
ATOM 824 C CA . CYS A 1 104 ? -7.718 -3.714 20.888 1.00 87.12 104 CYS A CA 1
ATOM 825 C C . CYS A 1 104 ? -6.194 -3.902 20.764 1.00 87.12 104 CYS A C 1
ATOM 827 O O . CYS A 1 104 ? -5.611 -4.661 21.532 1.00 87.12 104 CYS A O 1
ATOM 829 N N . LEU A 1 105 ? -5.561 -3.259 19.774 1.00 84.50 105 LEU A N 1
ATOM 830 C CA . LEU A 1 105 ? -4.113 -3.381 19.522 1.00 84.50 105 LEU A CA 1
ATOM 831 C C . LEU A 1 105 ? -3.308 -2.220 20.118 1.00 84.50 105 LEU A C 1
ATOM 833 O O . LEU A 1 105 ? -2.376 -2.450 20.880 1.00 84.50 105 LEU A O 1
ATOM 837 N N . THR A 1 106 ? -3.669 -0.978 19.792 1.00 85.50 106 THR A N 1
ATOM 838 C CA . THR A 1 106 ? -3.036 0.237 20.329 1.00 85.50 106 THR A CA 1
ATOM 839 C C . THR A 1 106 ? -4.091 1.277 20.692 1.00 85.50 106 THR A C 1
ATOM 841 O O . THR A 1 106 ? -5.269 1.104 20.381 1.00 85.50 106 THR A O 1
ATOM 844 N N . GLU A 1 107 ? -3.720 2.363 21.371 1.00 82.75 107 GLU A N 1
ATOM 845 C CA . GLU A 1 107 ? -4.637 3.474 21.660 1.00 82.75 107 GLU A CA 1
ATOM 846 C C . GLU A 1 107 ? -5.059 4.229 20.387 1.00 82.75 107 GLU A C 1
ATOM 848 O O . GLU A 1 107 ? -4.410 4.146 19.347 1.00 82.75 107 GLU A O 1
ATOM 853 N N . SER A 1 108 ? -6.197 4.931 20.440 1.00 83.38 108 SER A N 1
ATOM 854 C CA . SER A 1 108 ? -6.655 5.741 19.306 1.00 83.38 108 SER A CA 1
ATOM 855 C C . SER A 1 108 ? -6.174 7.174 19.449 1.00 83.38 108 SER A C 1
ATOM 857 O O . SER A 1 108 ? -6.370 7.802 20.489 1.00 83.38 108 SER A O 1
ATOM 859 N N . GLU A 1 109 ? -5.670 7.737 18.356 1.00 79.88 109 GLU A N 1
ATOM 860 C CA . GLU A 1 109 ? -5.430 9.166 18.256 1.00 79.88 109 GLU A CA 1
ATOM 861 C C . GLU A 1 109 ? -6.751 9.933 18.251 1.00 79.88 109 GLU A C 1
ATOM 863 O O . GLU A 1 109 ? -7.513 9.959 17.278 1.00 79.88 109 GLU A O 1
ATOM 868 N N . SER A 1 110 ? -7.017 10.587 19.374 1.00 70.56 110 SER A N 1
ATOM 869 C CA . SER A 1 110 ? -8.262 11.305 19.620 1.00 70.56 110 SER A CA 1
ATOM 870 C C . SER A 1 110 ? -8.110 12.828 19.564 1.00 70.56 110 SER A C 1
ATOM 872 O O . SER A 1 110 ? -9.126 13.522 19.664 1.00 70.56 110 SER A O 1
ATOM 874 N N . GLN A 1 111 ? -6.881 13.332 19.369 1.00 67.00 111 GLN A N 1
ATOM 875 C CA . GLN A 1 111 ? -6.554 14.760 19.365 1.00 67.00 111 GLN A CA 1
ATOM 876 C C . GLN A 1 111 ? -7.194 15.494 18.179 1.00 67.00 111 GLN A C 1
ATOM 878 O O . GLN A 1 111 ? -7.063 15.077 17.025 1.00 67.00 111 GLN A O 1
ATOM 883 N N . GLY A 1 112 ? -7.868 16.606 18.476 1.00 64.81 112 GLY A N 1
ATOM 884 C CA . GLY A 1 112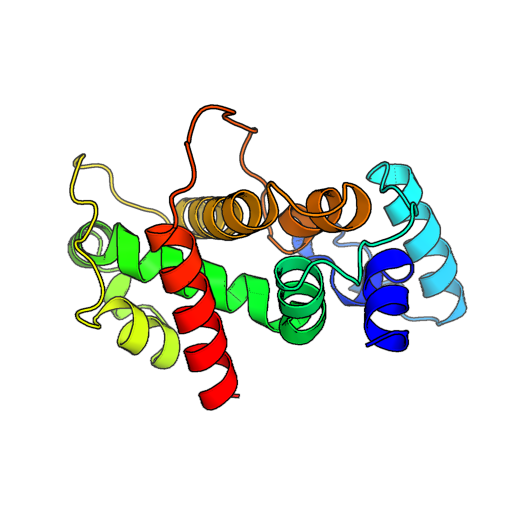 ? -8.582 17.435 17.505 1.00 64.81 112 GLY A CA 1
ATOM 885 C C . GLY A 1 112 ? -10.047 17.027 17.297 1.00 64.81 112 GLY A C 1
ATOM 886 O O . GLY A 1 112 ? -10.429 15.859 17.418 1.00 64.81 112 GLY A O 1
ATOM 887 N N . HIS A 1 113 ? -10.877 18.022 16.977 1.00 64.38 113 HIS A N 1
ATOM 888 C CA . HIS A 1 113 ? -12.319 17.869 16.735 1.00 64.38 113 HIS A CA 1
ATOM 889 C C . HIS A 1 113 ? -12.687 17.814 15.246 1.00 64.38 113 HIS A C 1
ATOM 891 O O . HIS A 1 113 ? -13.867 17.748 14.902 1.00 64.38 113 HIS A O 1
ATOM 897 N N . GLU A 1 114 ? -11.694 17.844 14.361 1.00 75.62 114 GLU A N 1
ATOM 898 C CA . GLU A 1 114 ? -11.914 17.862 12.920 1.00 75.62 114 GLU A CA 1
ATOM 899 C C . GLU A 1 114 ? -12.538 16.550 12.432 1.00 75.62 114 GLU A C 1
ATOM 901 O O . GLU A 1 114 ? -12.183 15.448 12.869 1.00 75.62 114 GLU A O 1
ATOM 906 N N . ARG A 1 115 ? -13.516 16.683 11.531 1.00 79.19 115 ARG A N 1
ATOM 907 C CA . ARG A 1 115 ? -14.181 15.544 10.901 1.00 79.19 115 ARG A CA 1
ATOM 908 C C . ARG A 1 115 ? -13.272 14.980 9.825 1.00 79.19 115 ARG A C 1
ATOM 910 O O . ARG A 1 115 ? -13.025 15.645 8.830 1.00 79.19 115 ARG A O 1
ATOM 917 N N . LEU A 1 116 ? -12.870 13.731 10.012 1.00 86.81 116 LEU A N 1
ATOM 918 C CA . LEU A 1 116 ? -12.064 13.006 9.044 1.00 86.81 116 LEU A CA 1
ATOM 919 C C . LEU A 1 116 ? -12.908 12.671 7.805 1.00 86.81 116 LEU A C 1
ATOM 921 O O . LEU A 1 116 ? -13.997 12.107 7.935 1.00 86.81 116 LEU A O 1
ATOM 925 N N . THR A 1 117 ? -12.416 13.026 6.622 1.00 88.44 117 THR A N 1
ATOM 926 C CA . THR A 1 117 ? -13.014 12.723 5.313 1.00 88.44 117 THR A CA 1
ATOM 927 C C . THR A 1 117 ? -12.394 11.466 4.693 1.00 88.44 117 THR A C 1
ATOM 929 O O . THR A 1 117 ? -11.301 11.041 5.062 1.00 88.44 117 THR A O 1
ATOM 932 N N . ALA A 1 118 ? -13.055 10.862 3.699 1.00 87.31 118 ALA A N 1
ATOM 933 C CA . ALA A 1 118 ? -12.500 9.697 2.998 1.00 87.31 118 ALA A CA 1
ATOM 934 C C . ALA A 1 118 ? -11.162 10.009 2.294 1.00 87.31 118 ALA A C 1
ATOM 936 O O . ALA A 1 118 ? -10.256 9.181 2.288 1.00 87.31 118 ALA A O 1
ATOM 937 N N . GLN A 1 119 ? -11.012 11.219 1.744 1.00 88.12 119 GLN A N 1
ATOM 938 C CA . GLN A 1 119 ? -9.771 11.650 1.098 1.00 88.12 119 GLN A CA 1
ATOM 939 C C . GLN A 1 119 ? -8.626 11.801 2.107 1.00 88.12 119 GLN A C 1
ATOM 941 O O . GLN A 1 119 ? -7.502 11.379 1.837 1.00 88.12 119 GLN A O 1
ATOM 946 N N . GLU A 1 120 ? -8.907 12.359 3.285 1.00 89.19 120 GLU A N 1
ATOM 947 C CA . GLU A 1 120 ? -7.930 12.433 4.375 1.00 89.19 120 GLU A CA 1
ATOM 948 C C . GLU A 1 120 ? -7.537 11.047 4.874 1.00 89.19 120 GLU A C 1
ATOM 950 O O . GLU A 1 120 ? -6.364 10.822 5.156 1.00 89.19 120 GLU A O 1
ATOM 955 N N . LEU A 1 121 ? -8.479 10.103 4.925 1.00 90.62 121 LEU A N 1
ATOM 956 C CA . LEU A 1 121 ? -8.189 8.726 5.311 1.00 90.62 121 LEU A CA 1
ATOM 957 C C . LEU A 1 121 ? -7.202 8.055 4.347 1.00 90.62 121 LEU A C 1
ATOM 959 O O . LEU A 1 121 ? -6.250 7.423 4.795 1.00 90.62 121 LEU A O 1
ATOM 963 N N . VAL A 1 122 ? -7.377 8.241 3.033 1.00 91.75 122 VAL A N 1
ATOM 964 C CA . VAL A 1 122 ? -6.417 7.749 2.026 1.00 91.75 122 VAL A CA 1
ATOM 965 C C . VAL A 1 122 ? -5.053 8.422 2.189 1.00 91.75 122 VAL A C 1
ATOM 967 O O . VAL A 1 122 ? -4.022 7.761 2.079 1.00 91.75 122 VAL A O 1
ATOM 970 N N . ARG A 1 123 ? -5.028 9.723 2.505 1.00 91.00 123 ARG A N 1
ATOM 971 C CA . ARG A 1 123 ? -3.781 10.451 2.773 1.00 91.00 123 ARG A CA 1
ATOM 972 C C . ARG A 1 123 ? -3.051 9.884 3.995 1.00 91.00 123 ARG A C 1
ATOM 974 O O . ARG A 1 123 ? -1.840 9.699 3.932 1.00 91.00 123 ARG A O 1
ATOM 981 N N . LEU A 1 124 ? -3.776 9.589 5.074 1.00 91.12 124 LEU A N 1
ATOM 982 C CA . LEU A 1 124 ? -3.233 8.975 6.289 1.00 91.12 124 LEU A CA 1
ATOM 983 C C . LEU A 1 124 ? -2.726 7.555 6.010 1.00 91.12 124 LEU A C 1
ATOM 985 O O . LEU A 1 124 ? -1.613 7.229 6.399 1.00 91.12 124 LEU A O 1
ATOM 989 N N . ALA A 1 125 ? -3.467 6.754 5.241 1.00 93.88 125 ALA A N 1
ATOM 990 C CA . ALA A 1 125 ? -3.014 5.436 4.793 1.00 93.88 125 ALA A CA 1
ATOM 991 C C . ALA A 1 125 ? -1.696 5.521 4.001 1.00 93.88 125 ALA A C 1
ATOM 993 O O . ALA A 1 125 ? -0.751 4.785 4.273 1.00 93.88 125 ALA A O 1
ATOM 994 N N . CYS A 1 126 ? -1.583 6.469 3.069 1.00 93.88 126 CYS A N 1
ATOM 995 C CA . CYS A 1 126 ? -0.330 6.700 2.354 1.00 93.88 126 CYS A CA 1
ATOM 996 C C . CYS A 1 126 ? 0.814 7.068 3.315 1.00 93.88 126 CYS A C 1
ATOM 998 O O . CYS A 1 126 ? 1.936 6.601 3.128 1.00 93.88 126 CYS A O 1
ATOM 1000 N N . GLN A 1 127 ? 0.547 7.864 4.358 1.00 90.62 127 GLN A N 1
ATOM 1001 C CA . GLN A 1 127 ? 1.545 8.203 5.378 1.00 90.62 127 GLN A CA 1
ATOM 1002 C C . GLN A 1 127 ? 2.011 6.977 6.172 1.00 90.62 127 GLN A C 1
ATOM 1004 O O . GLN A 1 127 ? 3.216 6.840 6.366 1.00 90.62 127 GLN A O 1
ATOM 1009 N N . GLU A 1 128 ? 1.110 6.067 6.558 1.00 91.50 128 GLU A N 1
ATOM 1010 C CA . GLU A 1 128 ? 1.484 4.802 7.216 1.00 91.50 128 GLU A CA 1
ATOM 1011 C C . GLU A 1 128 ? 2.459 3.993 6.353 1.00 91.50 128 GLU A C 1
ATOM 1013 O O . GLU A 1 128 ? 3.531 3.589 6.807 1.00 91.50 128 GLU A O 1
ATOM 1018 N N . ALA A 1 129 ? 2.115 3.793 5.075 1.00 93.50 129 ALA A N 1
ATOM 1019 C CA . ALA A 1 129 ? 2.941 3.020 4.153 1.00 93.50 129 ALA A CA 1
ATOM 1020 C C . ALA A 1 129 ? 4.303 3.688 3.903 1.00 93.50 129 ALA A C 1
ATOM 1022 O O . ALA A 1 129 ? 5.342 3.024 3.919 1.00 93.50 129 ALA A O 1
ATOM 1023 N N . MET A 1 130 ? 4.314 5.010 3.702 1.00 91.19 130 MET A N 1
ATOM 1024 C CA . MET A 1 130 ? 5.545 5.774 3.501 1.00 91.19 130 MET A CA 1
ATOM 1025 C C . MET A 1 130 ? 6.462 5.691 4.716 1.00 91.19 130 MET A C 1
ATOM 1027 O O . MET A 1 130 ? 7.664 5.466 4.563 1.00 91.19 130 MET A O 1
ATOM 1031 N N . ALA A 1 131 ? 5.904 5.840 5.912 1.00 88.56 131 ALA A N 1
ATOM 1032 C CA . ALA A 1 131 ? 6.682 5.844 7.133 1.00 88.56 131 ALA A CA 1
ATOM 1033 C C . ALA A 1 131 ? 7.258 4.448 7.440 1.00 88.56 131 ALA A C 1
ATOM 1035 O O . ALA A 1 131 ? 8.438 4.344 7.771 1.00 88.56 131 ALA A O 1
ATOM 1036 N N . PHE A 1 132 ? 6.525 3.369 7.143 1.00 88.81 132 PHE A N 1
ATOM 1037 C CA . PHE A 1 132 ? 7.083 2.011 7.142 1.00 88.81 132 PHE A CA 1
ATOM 1038 C C . PHE A 1 132 ? 8.242 1.841 6.143 1.00 88.81 132 PHE A C 1
ATOM 1040 O O . PHE A 1 132 ? 9.221 1.140 6.409 1.00 88.81 132 PHE A O 1
ATOM 1047 N N . SER A 1 133 ? 8.149 2.492 4.980 1.00 90.38 133 SER A N 1
ATOM 1048 C CA . SER A 1 133 ? 9.133 2.380 3.896 1.00 90.38 133 SER A CA 1
ATOM 1049 C C . SER A 1 133 ? 10.364 3.291 4.035 1.00 90.38 133 SER A C 1
ATOM 1051 O O . SER A 1 133 ? 11.261 3.244 3.192 1.00 90.38 133 SER A O 1
ATOM 1053 N N . CYS A 1 134 ? 10.441 4.118 5.086 1.00 86.88 134 CYS A N 1
ATOM 1054 C CA . CYS A 1 134 ? 11.422 5.207 5.194 1.00 86.88 134 CYS A CA 1
ATOM 1055 C C . CYS A 1 134 ? 12.896 4.757 5.152 1.00 86.88 134 CYS A C 1
ATOM 1057 O O . CYS A 1 134 ? 13.766 5.527 4.753 1.00 86.88 134 CYS A O 1
ATOM 1059 N N . SER A 1 135 ? 13.168 3.509 5.532 1.00 86.69 135 SER A N 1
ATOM 1060 C CA . SER A 1 135 ? 14.505 2.899 5.606 1.00 86.69 135 SER A CA 1
ATOM 1061 C C . SER A 1 135 ? 14.795 1.905 4.476 1.00 86.69 135 SER A C 1
ATOM 1063 O O . SER A 1 135 ? 15.849 1.276 4.480 1.00 86.69 135 SER A O 1
ATOM 1065 N N . LEU A 1 136 ? 13.869 1.734 3.528 1.00 91.81 136 LEU A N 1
ATOM 1066 C CA . LEU A 1 136 ? 14.054 0.852 2.370 1.00 91.81 136 LEU A CA 1
ATOM 1067 C C . LEU A 1 136 ? 14.915 1.527 1.300 1.00 91.81 136 LEU A C 1
ATOM 1069 O O . LEU A 1 136 ? 15.114 2.748 1.350 1.00 91.81 136 LEU A O 1
ATOM 1073 N N . SER A 1 137 ? 15.379 0.756 0.313 1.00 94.69 137 SER A N 1
ATOM 1074 C CA . SER A 1 137 ? 16.026 1.318 -0.877 1.00 94.69 137 SER A CA 1
ATOM 1075 C C . SER A 1 137 ? 15.188 2.432 -1.517 1.00 94.69 137 SER A C 1
ATOM 1077 O O . SER A 1 137 ? 13.952 2.446 -1.450 1.00 94.69 137 SER A O 1
ATOM 1079 N N . VAL A 1 138 ? 15.879 3.387 -2.143 1.00 93.88 138 VAL A N 1
ATOM 1080 C CA . VAL A 1 138 ? 15.250 4.520 -2.838 1.00 93.88 138 VAL A CA 1
ATOM 1081 C C . VAL A 1 138 ? 14.252 4.015 -3.881 1.00 93.88 138 VAL A C 1
ATOM 1083 O O . VAL A 1 138 ? 13.098 4.442 -3.863 1.00 93.88 138 VAL A O 1
ATOM 1086 N N . SER A 1 139 ? 14.645 3.009 -4.671 1.00 94.88 139 SER A N 1
ATOM 1087 C CA . SER A 1 139 ? 13.799 2.367 -5.677 1.00 94.88 139 SER A CA 1
ATOM 1088 C C . SER A 1 139 ? 12.456 1.900 -5.101 1.00 94.88 139 SER A C 1
ATOM 1090 O O . SER A 1 139 ? 11.405 2.133 -5.695 1.00 94.88 139 SER A O 1
ATOM 1092 N N . ILE A 1 140 ? 12.426 1.282 -3.918 1.00 95.94 140 ILE A N 1
ATOM 1093 C CA . ILE A 1 140 ? 11.152 0.869 -3.311 1.00 95.94 140 ILE A CA 1
ATOM 1094 C C . ILE A 1 140 ? 10.385 2.069 -2.745 1.00 95.94 140 ILE A C 1
ATOM 1096 O O . ILE A 1 140 ? 9.177 2.190 -2.959 1.00 95.94 140 ILE A O 1
ATOM 1100 N N . ARG A 1 141 ? 11.072 2.974 -2.046 1.00 93.81 141 ARG A N 1
ATOM 1101 C CA . ARG A 1 141 ? 10.451 4.106 -1.345 1.00 93.81 141 ARG A CA 1
ATOM 1102 C C . ARG A 1 141 ? 9.715 5.061 -2.282 1.00 93.81 141 ARG A C 1
ATOM 1104 O O . ARG A 1 141 ? 8.621 5.504 -1.949 1.00 93.81 141 ARG A O 1
ATOM 1111 N N . GLU A 1 142 ? 10.278 5.347 -3.452 1.00 94.31 142 GLU A N 1
ATOM 1112 C CA . GLU A 1 142 ? 9.674 6.233 -4.460 1.00 94.31 142 GLU A CA 1
ATOM 1113 C C . GLU A 1 142 ? 8.375 5.664 -5.051 1.00 94.31 142 GLU A C 1
ATOM 1115 O O . GLU A 1 142 ? 7.493 6.412 -5.470 1.00 94.31 142 GLU A O 1
ATOM 1120 N N . ARG A 1 143 ? 8.222 4.334 -5.040 1.00 96.00 143 ARG A N 1
ATOM 1121 C CA . ARG A 1 143 ? 7.059 3.633 -5.601 1.00 96.00 143 ARG A CA 1
ATOM 1122 C C . ARG A 1 143 ? 5.891 3.533 -4.620 1.00 96.00 143 ARG A C 1
ATOM 1124 O O . ARG A 1 143 ? 4.742 3.500 -5.048 1.00 96.00 143 ARG A O 1
ATOM 1131 N N . VAL A 1 144 ? 6.150 3.535 -3.309 1.00 95.62 144 VAL A N 1
ATOM 1132 C CA . VAL A 1 144 ? 5.104 3.384 -2.276 1.00 95.62 144 VAL A CA 1
ATOM 1133 C C . VAL A 1 144 ? 3.987 4.438 -2.380 1.00 95.62 144 VAL A C 1
ATOM 1135 O O . VAL A 1 144 ? 2.818 4.045 -2.391 1.00 95.62 144 VAL A O 1
ATOM 1138 N N . PRO A 1 145 ? 4.265 5.752 -2.522 1.00 94.69 145 PRO A N 1
ATOM 1139 C CA . PRO A 1 145 ? 3.208 6.757 -2.652 1.00 94.69 145 PRO A CA 1
ATOM 1140 C C . PRO A 1 145 ? 2.348 6.581 -3.906 1.00 94.69 145 PRO A C 1
ATOM 1142 O O . PRO A 1 145 ? 1.199 7.022 -3.945 1.00 94.69 145 PRO A O 1
ATOM 1145 N N . LEU A 1 146 ? 2.885 5.957 -4.955 1.00 95.50 146 LEU A N 1
ATOM 1146 C CA . LEU A 1 146 ? 2.194 5.761 -6.229 1.00 95.50 146 LEU A CA 1
ATOM 1147 C C . LEU A 1 146 ? 1.123 4.660 -6.171 1.00 95.50 146 LEU A C 1
ATOM 1149 O O . LEU A 1 146 ? 0.285 4.578 -7.067 1.00 95.50 146 LEU A O 1
ATOM 1153 N N . LEU A 1 147 ? 1.082 3.884 -5.085 1.00 95.81 147 LEU A N 1
ATOM 1154 C CA . LEU A 1 147 ? 0.016 2.919 -4.809 1.00 95.81 147 LEU A CA 1
ATOM 1155 C C . LEU A 1 147 ? -1.301 3.562 -4.341 1.00 95.81 147 LEU A C 1
ATOM 1157 O O . LEU A 1 147 ? -2.319 2.881 -4.230 1.00 95.81 147 LEU A O 1
ATOM 1161 N N . PHE A 1 148 ? -1.301 4.866 -4.061 1.00 94.94 148 PHE A N 1
ATOM 1162 C CA . PHE A 1 148 ? -2.453 5.595 -3.529 1.00 94.94 148 PHE A CA 1
ATOM 1163 C C . PHE A 1 148 ? -2.991 6.619 -4.538 1.00 94.94 148 PHE A C 1
ATOM 1165 O O . PHE A 1 148 ? -2.287 7.052 -5.447 1.00 94.94 148 PHE A O 1
ATOM 1172 N N . SER A 1 149 ? -4.245 7.053 -4.372 1.00 90.94 149 SER A N 1
ATOM 1173 C CA . SER A 1 149 ? -4.897 8.022 -5.274 1.00 90.94 149 SER A CA 1
ATOM 1174 C C . SER A 1 149 ? -4.404 9.460 -5.111 1.00 90.94 149 SER A C 1
ATOM 1176 O O . SER A 1 149 ? -4.467 10.243 -6.054 1.00 90.94 149 SER A O 1
ATOM 1178 N N . SER A 1 150 ? -3.819 9.812 -3.963 1.00 81.81 150 SER A N 1
ATOM 1179 C CA . SER A 1 150 ? -3.162 11.096 -3.650 1.00 81.81 150 SER A CA 1
ATOM 1180 C C . SER A 1 150 ? -1.920 10.827 -2.793 1.00 81.81 150 SER A C 1
ATOM 1182 O O . SER A 1 150 ? -1.871 9.818 -2.095 1.00 81.81 150 SER A O 1
ATOM 1184 N N . SER A 1 151 ? -0.857 11.620 -2.946 1.00 71.88 151 SER A N 1
ATOM 1185 C CA . SER A 1 151 ? 0.318 11.545 -2.067 1.00 71.88 151 SER A CA 1
ATOM 1186 C C . SER A 1 151 ? 0.242 12.729 -1.114 1.00 71.88 151 SER A C 1
ATOM 1188 O O . SER A 1 151 ? -0.090 13.829 -1.566 1.00 71.88 151 SER A O 1
ATOM 1190 N N . PRO A 1 152 ? 0.535 12.559 0.184 1.00 70.06 152 PRO A N 1
ATOM 1191 C CA . PRO A 1 152 ? 0.715 13.704 1.059 1.00 70.06 152 PRO A CA 1
ATOM 1192 C C . PRO A 1 152 ? 1.857 14.579 0.523 1.00 70.06 152 PRO A C 1
ATOM 1194 O O . PRO A 1 152 ? 2.856 14.069 0.009 1.00 70.06 152 PRO A O 1
ATOM 1197 N N . THR A 1 153 ? 1.730 15.896 0.679 1.00 58.91 153 THR A N 1
ATOM 1198 C CA . THR A 1 153 ? 2.896 16.782 0.701 1.00 58.91 153 THR A CA 1
ATOM 1199 C C . THR A 1 153 ? 3.806 16.287 1.819 1.00 58.91 153 THR A C 1
ATOM 1201 O O . THR A 1 153 ? 3.360 16.116 2.955 1.00 58.91 153 THR A O 1
ATOM 1204 N N . ILE A 1 154 ? 5.050 15.952 1.475 1.00 55.31 154 ILE A N 1
ATOM 1205 C CA . ILE A 1 154 ? 6.008 15.338 2.396 1.00 55.31 154 ILE A CA 1
ATOM 1206 C C . ILE A 1 154 ? 6.198 16.290 3.581 1.00 55.31 154 ILE A C 1
ATOM 1208 O O . ILE A 1 154 ? 6.848 17.323 3.454 1.00 55.31 154 ILE A O 1
ATOM 1212 N N . SER A 1 155 ? 5.622 15.951 4.734 1.00 46.47 155 SER A N 1
ATOM 1213 C CA . SER A 1 155 ? 5.948 16.614 5.991 1.00 46.47 155 SER A CA 1
ATOM 1214 C C . SER A 1 155 ? 6.970 15.735 6.697 1.00 46.47 155 SER A C 1
ATOM 1216 O O . SER A 1 155 ? 6.646 14.664 7.206 1.00 46.47 155 SER A O 1
ATOM 1218 N N . HIS A 1 156 ? 8.231 16.154 6.628 1.00 45.97 156 HIS A N 1
ATOM 1219 C CA . HIS A 1 156 ? 9.428 15.393 7.000 1.00 45.97 156 HIS A CA 1
ATOM 1220 C C . HIS A 1 156 ? 9.592 15.092 8.508 1.00 45.97 156 HIS A C 1
ATOM 1222 O O . HIS A 1 156 ? 10.681 14.708 8.922 1.00 45.97 156 HIS A O 1
ATOM 1228 N N . SER A 1 157 ? 8.573 15.265 9.357 1.00 43.34 157 SER A N 1
ATOM 1229 C CA . SER A 1 157 ? 8.793 15.384 10.809 1.00 43.34 157 SER A CA 1
ATOM 1230 C C . SER A 1 157 ? 8.268 14.247 11.690 1.00 43.34 157 SER A C 1
ATOM 1232 O O . SER A 1 157 ? 8.440 14.327 12.904 1.00 43.34 157 SER A O 1
ATOM 1234 N N . ALA A 1 158 ? 7.618 13.212 11.154 1.00 53.31 158 ALA A N 1
ATOM 1235 C CA . ALA A 1 158 ? 7.134 12.115 11.995 1.00 53.31 158 ALA A CA 1
ATOM 1236 C C . ALA A 1 158 ? 8.227 11.050 12.169 1.00 53.31 158 ALA A C 1
ATOM 1238 O O . ALA A 1 158 ? 8.557 10.325 11.231 1.00 53.31 158 ALA A O 1
ATOM 1239 N N . VAL A 1 159 ? 8.796 10.968 13.374 1.00 56.31 159 VAL A N 1
ATOM 1240 C CA . VAL A 1 159 ? 9.673 9.862 13.779 1.00 56.31 159 VAL A CA 1
ATOM 1241 C C . VAL A 1 159 ? 8.814 8.601 13.843 1.00 56.31 159 VAL A C 1
ATOM 1243 O O . VAL A 1 159 ? 7.978 8.469 14.732 1.00 56.31 159 VAL A O 1
ATOM 1246 N N . TYR A 1 160 ? 8.982 7.704 12.874 1.00 62.78 160 TYR A N 1
ATOM 1247 C CA . TYR A 1 160 ? 8.269 6.429 12.850 1.00 62.78 160 TYR A CA 1
ATOM 1248 C C . TYR A 1 160 ? 8.811 5.511 13.947 1.00 62.78 160 TYR A C 1
ATOM 1250 O O . TYR A 1 160 ? 10.024 5.310 14.040 1.00 62.78 160 TYR A O 1
ATOM 1258 N N . SER A 1 161 ? 7.925 4.969 14.781 1.00 69.44 161 SER A N 1
ATOM 1259 C CA . SER A 1 161 ? 8.295 4.103 15.901 1.00 69.44 161 SER A CA 1
ATOM 1260 C C . SER A 1 161 ? 8.202 2.615 15.540 1.00 69.44 161 SER A C 1
ATOM 1262 O O . SER A 1 161 ? 7.521 2.222 14.592 1.00 69.44 161 SER A O 1
ATOM 1264 N N . GLU A 1 162 ? 8.842 1.749 16.330 1.00 71.19 162 GLU A N 1
ATOM 1265 C CA . GLU A 1 162 ? 8.704 0.289 16.184 1.00 71.19 162 GLU A CA 1
ATOM 1266 C C . GLU A 1 162 ? 7.249 -0.187 16.352 1.00 71.19 162 GLU A C 1
ATOM 1268 O O . GLU A 1 162 ? 6.818 -1.138 15.697 1.00 71.19 162 GLU A O 1
ATOM 1273 N N . ASN A 1 163 ? 6.458 0.508 17.179 1.00 72.44 163 ASN A N 1
ATOM 1274 C CA . ASN A 1 163 ? 5.037 0.207 17.372 1.00 72.44 163 ASN A CA 1
ATOM 1275 C C . ASN A 1 163 ? 4.231 0.427 16.086 1.00 72.44 163 ASN A C 1
ATOM 1277 O O . ASN A 1 163 ? 3.323 -0.348 15.776 1.00 72.44 163 ASN A O 1
ATOM 1281 N N . ASP A 1 164 ? 4.593 1.448 15.310 1.00 79.12 164 ASP A N 1
ATOM 1282 C CA . ASP A 1 164 ? 3.955 1.732 14.028 1.00 79.12 164 ASP A CA 1
ATOM 1283 C C . ASP A 1 164 ? 4.302 0.652 12.997 1.00 79.12 164 ASP A C 1
ATOM 1285 O O . ASP A 1 164 ? 3.462 0.247 12.189 1.00 79.12 164 ASP A O 1
ATOM 1289 N N . GLU A 1 165 ? 5.529 0.122 13.036 1.00 85.19 165 GLU A N 1
ATOM 1290 C CA . GLU A 1 165 ? 5.926 -1.009 12.194 1.00 85.19 165 GLU A CA 1
ATOM 1291 C C . GLU A 1 165 ? 5.084 -2.257 12.488 1.00 85.19 165 GLU A C 1
ATOM 1293 O O . GLU A 1 165 ? 4.587 -2.912 11.564 1.00 85.19 165 GLU A O 1
ATOM 1298 N N . LEU A 1 166 ? 4.911 -2.585 13.772 1.00 90.31 166 LEU A N 1
A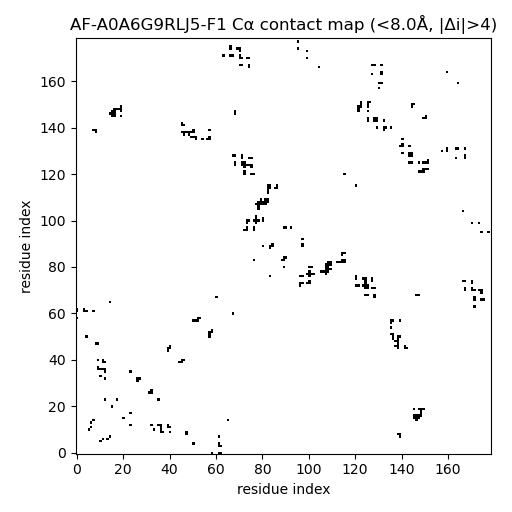TOM 1299 C CA . LEU A 1 166 ? 4.146 -3.756 14.189 1.00 90.31 166 LEU A CA 1
ATOM 1300 C C . LEU A 1 166 ? 2.682 -3.657 13.748 1.00 90.31 166 LEU A C 1
ATOM 1302 O O . LEU A 1 166 ? 2.134 -4.642 13.247 1.00 90.31 166 LEU A O 1
ATOM 1306 N N . LEU A 1 167 ? 2.063 -2.478 13.872 1.00 92.38 167 LEU A N 1
ATOM 1307 C CA . LEU A 1 167 ? 0.680 -2.258 13.451 1.00 92.38 167 LEU A CA 1
ATOM 1308 C C . LEU A 1 167 ? 0.479 -2.565 11.963 1.00 92.38 167 LEU A C 1
ATOM 1310 O O . LEU A 1 167 ? -0.443 -3.308 11.613 1.00 92.38 167 LEU A O 1
ATOM 1314 N N . LEU A 1 168 ? 1.360 -2.063 11.090 1.00 93.69 168 LEU A N 1
ATOM 1315 C CA . LEU A 1 168 ? 1.237 -2.319 9.654 1.00 93.69 168 LEU A CA 1
ATOM 1316 C C . LEU A 1 168 ? 1.471 -3.797 9.313 1.00 93.69 168 LEU A C 1
ATOM 1318 O O . LEU A 1 168 ? 0.746 -4.360 8.493 1.00 93.69 168 LEU A O 1
ATOM 1322 N N . ARG A 1 169 ? 2.424 -4.469 9.975 1.00 94.56 169 ARG A N 1
ATOM 1323 C CA . ARG A 1 169 ? 2.622 -5.922 9.807 1.00 94.56 169 ARG A CA 1
ATOM 1324 C C . ARG A 1 169 ? 1.377 -6.711 10.214 1.00 94.56 169 ARG A C 1
ATOM 1326 O O . ARG A 1 169 ? 0.986 -7.632 9.499 1.00 94.56 169 ARG A O 1
ATOM 1333 N N . MET A 1 170 ? 0.732 -6.351 11.325 1.00 95.50 170 MET A N 1
ATOM 1334 C CA . MET A 1 170 ? -0.524 -6.980 11.747 1.00 95.50 170 MET A CA 1
ATOM 1335 C C . MET A 1 170 ? -1.643 -6.744 10.732 1.00 95.50 170 MET A C 1
ATOM 1337 O O . MET A 1 170 ? -2.360 -7.688 10.401 1.00 95.50 170 MET A O 1
ATOM 1341 N N . ALA A 1 171 ? -1.754 -5.530 10.189 1.00 96.50 171 ALA A N 1
ATOM 1342 C CA . ALA A 1 171 ? -2.720 -5.213 9.142 1.00 96.50 171 ALA A CA 1
ATOM 1343 C C . ALA A 1 171 ? -2.482 -6.047 7.871 1.00 96.50 171 ALA A C 1
ATOM 1345 O O . ALA A 1 171 ? -3.427 -6.612 7.326 1.00 96.50 171 ALA A O 1
ATOM 1346 N N . ILE A 1 172 ? -1.224 -6.215 7.445 1.00 96.19 172 ILE A N 1
ATOM 1347 C CA . ILE A 1 172 ? -0.861 -7.081 6.310 1.00 96.19 172 ILE A CA 1
ATOM 1348 C C . ILE A 1 172 ? -1.263 -8.535 6.583 1.00 96.19 172 ILE A C 1
ATOM 1350 O O . ILE A 1 172 ? -1.858 -9.181 5.721 1.00 96.19 172 ILE A O 1
ATOM 1354 N N . GLN A 1 173 ? -0.976 -9.061 7.778 1.00 94.94 173 GLN A N 1
ATOM 1355 C CA . GLN A 1 173 ? -1.373 -10.428 8.139 1.00 94.94 173 GLN A CA 1
ATOM 1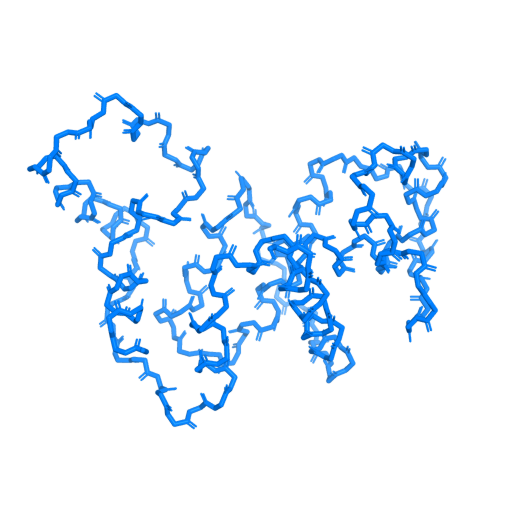356 C C . GLN A 1 173 ? -2.893 -10.598 8.188 1.00 94.94 173 GLN A C 1
ATOM 1358 O O . GLN A 1 173 ? -3.405 -11.639 7.778 1.00 94.94 173 GLN A O 1
ATOM 1363 N N . HIS A 1 174 ? -3.618 -9.588 8.670 1.00 95.31 174 HIS A N 1
ATOM 1364 C CA . HIS A 1 174 ? -5.075 -9.602 8.706 1.00 95.31 174 HIS A CA 1
ATOM 1365 C C . HIS A 1 174 ? -5.667 -9.583 7.291 1.00 95.31 174 HIS A C 1
ATOM 1367 O O . HIS A 1 174 ? -6.492 -10.434 6.967 1.00 95.31 174 HIS A O 1
ATOM 1373 N N . ALA A 1 175 ? -5.185 -8.686 6.423 1.00 93.69 175 ALA A N 1
ATOM 1374 C CA . ALA A 1 175 ? -5.593 -8.608 5.022 1.00 93.69 175 ALA A CA 1
ATOM 1375 C C . ALA A 1 175 ? -5.333 -9.929 4.281 1.00 93.69 175 ALA A C 1
ATOM 1377 O O . ALA A 1 175 ? -6.224 -10.450 3.617 1.00 93.69 175 ALA A O 1
ATOM 1378 N N . LYS A 1 176 ? -4.151 -10.528 4.480 1.00 94.12 176 LYS A N 1
ATOM 1379 C CA . LYS A 1 176 ? -3.772 -11.812 3.876 1.00 94.12 176 LYS A CA 1
ATOM 1380 C C . LYS A 1 176 ? -4.705 -12.967 4.257 1.00 94.12 176 LYS A C 1
ATOM 1382 O O . LYS A 1 176 ? -4.900 -13.864 3.451 1.00 94.12 176 LYS A O 1
ATOM 1387 N N . ARG A 1 177 ? -5.249 -12.979 5.479 1.00 91.56 177 ARG A N 1
ATOM 1388 C CA . ARG A 1 177 ? -6.183 -14.026 5.943 1.00 91.56 177 ARG A CA 1
ATOM 1389 C C . ARG A 1 177 ? -7.600 -13.855 5.400 1.00 91.56 177 ARG A C 1
ATOM 1391 O O . ARG A 1 177 ? -8.377 -14.800 5.470 1.00 91.56 177 ARG A O 1
ATOM 1398 N N . ALA A 1 178 ? -7.938 -12.655 4.940 1.00 85.88 178 ALA A N 1
ATOM 1399 C CA . ALA A 1 178 ? -9.251 -12.325 4.401 1.00 85.88 178 ALA A CA 1
ATOM 1400 C C . ALA A 1 178 ? -9.323 -12.430 2.865 1.00 85.88 178 ALA A C 1
ATOM 1402 O O . ALA A 1 178 ? -10.416 -12.294 2.319 1.00 85.88 178 ALA A O 1
ATOM 1403 N N . SER A 1 179 ? -8.176 -12.615 2.194 1.00 74.19 179 SER A N 1
ATOM 1404 C CA . SER A 1 179 ? -8.041 -12.811 0.739 1.00 74.19 179 SER A CA 1
ATOM 1405 C C . SER A 1 179 ? -8.178 -14.270 0.319 1.00 74.19 179 SER A C 1
ATOM 1407 O O . SER A 1 179 ? -7.831 -15.154 1.134 1.00 74.19 179 SER A O 1
#

Solvent-accessible surface area (backbone atoms only — not comparable to full-atom values): 10202 Å² total; per-residue (Å²): 107,70,68,53,50,48,40,66,64,65,35,46,77,81,60,46,23,57,74,72,47,71,68,56,82,82,46,82,49,73,74,47,45,58,54,49,18,52,50,49,34,61,73,70,64,54,54,77,60,84,72,54,74,84,41,66,68,45,47,50,46,60,77,38,52,90,46,43,59,61,12,17,38,28,35,38,39,27,37,34,33,57,39,29,53,76,58,53,49,51,80,71,46,57,70,71,46,35,54,57,21,70,47,93,82,72,77,55,57,62,86,74,87,72,74,71,46,74,68,55,47,50,32,44,9,39,49,49,49,44,53,68,32,68,85,43,41,67,39,59,42,70,48,54,47,43,49,34,75,52,65,65,80,86,71,93,76,76,82,74,49,74,69,58,48,51,46,39,53,51,25,39,54,52,51,60,72,75,103